Protein AF-A0A1M7KDZ8-F1 (afdb_monomer)

pLDDT: mean 78.69, std 21.16, range [29.12, 97.12]

Organism: NCBI:txid1190415

Mean predicted aligned error: 10.82 Å

Solvent-accessible surface area (backbone atoms only — not comparable to full-atom values): 11099 Å² total; per-residue (Å²): 119,71,50,59,30,36,35,34,37,84,44,76,96,80,81,93,81,91,88,77,80,92,71,87,75,79,80,79,77,73,76,90,63,81,74,76,61,44,82,41,80,53,74,86,41,28,40,30,40,39,53,52,96,65,90,47,71,67,43,22,51,50,20,44,52,51,26,49,52,50,46,54,36,36,77,71,59,71,37,72,39,59,74,49,59,45,31,49,40,28,22,24,42,39,29,36,43,42,71,56,33,29,70,78,37,74,94,45,56,40,68,63,50,48,55,50,47,53,54,51,52,56,60,70,53,69,80,65,79,82,81,61,67,41,77,46,74,46,78,40,65,72,48,62,94,75,31,73,59,48,63,57,50,15,61,75,68,76,47,50,55,68,55,50,54,47,61,67,36,69,49,76,43,75,68,55,41,75,52,100,86,59,72,67,83,131

Secondary structure (DSSP, 8-state):
-EEEEEEEEE--S------------------SS----EEEE-TTSEEEEE--SS--HHHHHHHHHHHHHHHHHHHTTSSTTEEEEEEETTEEEEEE-HHHHHHH-TTS-HHHHHHHHHHHHHHHGGGSPPPPEEEEEEEEE--TTT-TTHHHHHHHHTS-HHHHHHHHHSSEEE--B--TTS----

Foldseek 3Di:
DWAWAKAWEQDDPPDDDDDDDDDDDPDDDPPLDLQDWDWDDDPQFKIKTARDPDFDPSLLLSQNVLLVLVVVCVVVVLQPQFDHWWFAGNMIMTTGDQVRQCVVPVPDGSRVSNVVSSVVSVVVPSPDDDTDIDMDIDTDDPDCVVPVCLCVVCVVVVHDSVVVSCVRRVDYHYQRTDDVPDRDGD

Sequence (186 aa):
MLTPCRMRIETTMSDHSADSPPIQSVAYHPDETLAPFQFEPCGDRCVILVFGSVFSLDLNRQAASVGSRLRDLAAQGLLPGVTDVVSAMVTVGVHYAPEQVATLHPDVSPYASMCTLISQGLKASQHTAGQNGSFIEIPVCYAPEYAPDLEDIARACLITVDEVIAAHSAQWLDVLMVGSRRAILI

Radius of gyration: 20.21 Å; Cα contacts (8 Å, |Δi|>4): 257; chains: 1; bounding box: 44×39×56 Å

Nearest PDB structures (foldseek):
  5dud-assembly1_B  TM=7.774E-01  e=4.680E-05  Escherichia coli K-12
  2phc-assembly1_B  TM=5.170E-01  e=3.662E-03  Pyrococcus horikoshii OT3
  3va7-assembly1_A  TM=6.431E-01  e=5.596E-03  Kluyveromyces lactis NRRL Y-1140
  5axm-assembly1_A-2  TM=3.030E-01  e=4.116E+00  Methanosarcina acetivorans
  5iv4-assembly1_A  TM=3.721E-01  e=7.542E+00  Homo sapiens

InterPro domains:
  IPR003833 Carboxyltransferase domain, subdomain C and D [PF02682] (38-180)
  IPR003833 Carboxyltransferase domain, subdomain C and D [SM00796] (37-185)
  IPR010016 5-oxoprolinase subunit B [PTHR34698] (36-180)
  IPR029000 Cyclophilin-like domain superfamily [G3DSA:2.40.100.10] (135-184)
  IPR029000 Cyclophilin-like domain superfamily [SSF50891] (136-180)

Structure (mmCIF, N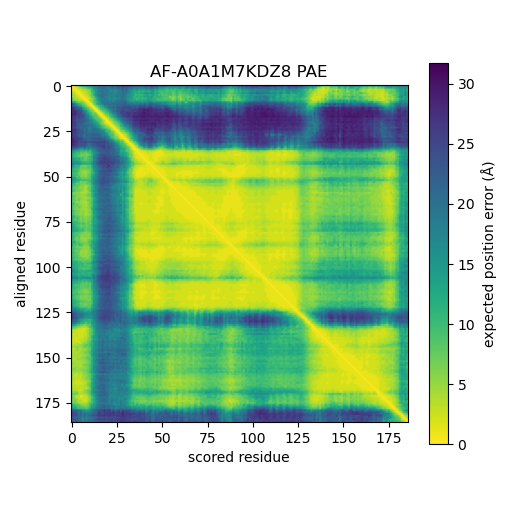/CA/C/O backbone):
data_AF-A0A1M7KDZ8-F1
#
_entry.id   AF-A0A1M7KDZ8-F1
#
loop_
_atom_site.group_PDB
_atom_site.id
_atom_site.type_symbol
_atom_site.label_atom_id
_atom_site.label_alt_id
_atom_site.label_comp_id
_atom_site.label_asym_id
_atom_site.label_entity_id
_atom_site.label_seq_id
_atom_site.pdbx_PDB_ins_code
_atom_site.Cartn_x
_atom_site.Cartn_y
_atom_site.Cartn_z
_atom_site.occupancy
_atom_site.B_iso_or_equiv
_atom_site.auth_seq_id
_atom_site.auth_comp_id
_atom_site.auth_asym_id
_atom_site.auth_atom_id
_atom_site.pdbx_PDB_model_num
ATOM 1 N N . MET A 1 1 ? 10.050 -12.162 -29.011 1.00 63.22 1 MET A N 1
ATOM 2 C CA . MET A 1 1 ? 11.000 -12.678 -27.999 1.00 63.22 1 MET A CA 1
ATOM 3 C C . MET A 1 1 ? 10.565 -12.097 -26.660 1.00 63.22 1 MET A C 1
ATOM 5 O O . MET A 1 1 ? 10.212 -10.925 -26.648 1.00 63.22 1 MET A O 1
ATOM 9 N N . LEU A 1 2 ? 10.459 -12.906 -25.601 1.00 78.56 2 LEU A N 1
ATOM 10 C CA . LEU A 1 2 ? 10.058 -12.431 -24.268 1.00 78.56 2 LEU A CA 1
ATOM 11 C C . LEU A 1 2 ? 11.318 -12.135 -23.450 1.00 78.56 2 LEU A C 1
ATOM 13 O O . LEU A 1 2 ? 12.208 -12.984 -23.403 1.00 78.56 2 LEU A O 1
ATOM 17 N N . THR A 1 3 ? 11.382 -10.968 -22.815 1.00 80.50 3 THR A N 1
ATOM 18 C CA . THR A 1 3 ? 12.485 -10.577 -21.924 1.00 80.50 3 THR A CA 1
ATOM 19 C C . THR A 1 3 ? 11.972 -10.587 -20.481 1.00 80.50 3 THR A C 1
ATOM 21 O O . THR A 1 3 ? 10.902 -10.030 -20.229 1.00 80.50 3 THR A O 1
ATOM 24 N N . PRO A 1 4 ? 12.667 -11.233 -19.527 1.00 78.44 4 PRO A N 1
ATOM 25 C CA . PRO A 1 4 ? 12.220 -11.277 -18.140 1.00 78.44 4 PRO A CA 1
ATOM 26 C C . PRO A 1 4 ? 12.433 -9.922 -17.457 1.00 78.44 4 PRO A C 1
ATOM 28 O O . PRO A 1 4 ? 13.544 -9.394 -17.433 1.00 78.44 4 PRO A O 1
ATOM 31 N N . CYS A 1 5 ? 11.376 -9.379 -16.861 1.00 78.88 5 CYS A N 1
ATOM 32 C CA . CYS A 1 5 ? 11.450 -8.251 -15.942 1.00 78.88 5 CYS A CA 1
ATOM 33 C C . CYS A 1 5 ? 11.419 -8.751 -14.504 1.00 78.88 5 CYS A C 1
ATOM 35 O O . CYS A 1 5 ? 10.585 -9.572 -14.127 1.00 78.88 5 CYS A O 1
ATOM 37 N N . ARG A 1 6 ? 12.348 -8.245 -13.703 1.00 81.88 6 ARG A N 1
ATOM 38 C CA . ARG A 1 6 ? 12.640 -8.730 -12.360 1.00 81.88 6 ARG A CA 1
ATOM 39 C C . ARG A 1 6 ? 11.955 -7.851 -11.325 1.00 81.88 6 ARG A C 1
ATOM 41 O O . ARG A 1 6 ? 12.274 -6.672 -11.208 1.00 81.88 6 ARG A O 1
ATOM 48 N N . MET A 1 7 ? 11.022 -8.415 -10.567 1.00 75.50 7 MET A N 1
ATOM 49 C CA . MET A 1 7 ? 10.287 -7.690 -9.530 1.00 75.50 7 MET A CA 1
ATOM 50 C C . MET A 1 7 ? 10.459 -8.347 -8.168 1.00 75.50 7 MET A C 1
ATOM 52 O O . MET A 1 7 ? 10.426 -9.568 -8.035 1.00 75.50 7 MET A O 1
ATOM 56 N N . ARG A 1 8 ? 10.621 -7.525 -7.138 1.00 73.69 8 ARG A N 1
ATOM 57 C CA . ARG A 1 8 ? 10.557 -7.941 -5.745 1.00 73.69 8 ARG A CA 1
ATOM 58 C C . ARG A 1 8 ? 9.191 -7.556 -5.189 1.00 73.69 8 ARG A C 1
ATOM 60 O O . ARG A 1 8 ? 8.809 -6.388 -5.207 1.00 73.69 8 ARG A O 1
ATOM 67 N N . ILE A 1 9 ? 8.468 -8.549 -4.688 1.00 70.94 9 ILE A N 1
ATOM 68 C CA . ILE A 1 9 ? 7.178 -8.387 -4.022 1.00 70.94 9 ILE A CA 1
ATOM 69 C C . ILE A 1 9 ? 7.351 -8.782 -2.564 1.00 70.94 9 ILE A C 1
ATOM 71 O O . ILE A 1 9 ? 7.902 -9.837 -2.263 1.00 70.94 9 ILE A O 1
ATOM 75 N N . GLU A 1 10 ? 6.839 -7.980 -1.641 1.00 62.66 10 GLU A N 1
ATOM 76 C CA . GLU A 1 10 ? 6.676 -8.447 -0.268 1.00 62.66 10 GLU A CA 1
ATOM 77 C C . GLU A 1 10 ? 5.492 -9.414 -0.192 1.00 62.66 10 GLU A C 1
ATOM 79 O O . GLU A 1 10 ? 4.340 -9.031 -0.391 1.00 62.66 10 GLU A O 1
ATOM 84 N N . THR A 1 11 ? 5.780 -10.689 0.059 1.00 51.50 11 THR A N 1
ATOM 85 C CA . THR A 1 11 ? 4.765 -11.730 0.246 1.00 51.50 11 THR A CA 1
ATOM 86 C C . THR A 1 11 ? 4.774 -12.207 1.683 1.00 51.50 11 THR A C 1
ATOM 88 O O . THR A 1 11 ? 5.840 -12.487 2.229 1.00 51.50 11 THR A O 1
ATOM 91 N N . THR A 1 12 ? 3.588 -12.407 2.251 1.00 40.78 12 THR A N 1
ATOM 92 C CA . THR A 1 12 ? 3.422 -13.247 3.434 1.00 40.78 12 THR A CA 1
ATOM 93 C C . THR A 1 12 ? 3.662 -14.700 3.064 1.00 40.78 12 THR A C 1
ATOM 95 O O . THR A 1 12 ? 3.199 -15.175 2.027 1.00 40.78 12 THR A O 1
ATOM 98 N N . MET A 1 13 ? 4.400 -15.425 3.906 1.00 31.95 13 MET A N 1
ATOM 99 C CA . MET A 1 13 ? 4.531 -16.875 3.779 1.00 31.95 13 MET A CA 1
ATOM 100 C C . MET A 1 13 ? 3.170 -17.546 3.994 1.00 31.95 13 MET A C 1
ATOM 102 O O . MET A 1 13 ? 2.803 -17.913 5.106 1.00 31.95 13 MET A O 1
ATOM 106 N N . SER A 1 14 ? 2.451 -17.752 2.902 1.00 32.88 14 SER A N 1
ATOM 107 C CA . SER A 1 14 ? 1.418 -18.769 2.779 1.00 32.88 14 SER A CA 1
ATOM 108 C C . SER A 1 14 ? 1.384 -19.236 1.328 1.00 32.88 14 SER A C 1
ATOM 110 O O . SER A 1 14 ? 0.527 -18.802 0.572 1.00 32.88 14 SER A O 1
ATOM 112 N N . ASP A 1 15 ? 2.368 -20.051 0.930 1.00 32.00 15 ASP A N 1
ATOM 113 C CA . ASP A 1 15 ? 2.114 -21.219 0.079 1.00 32.00 15 ASP A CA 1
ATOM 114 C C . ASP A 1 15 ? 3.319 -22.174 0.002 1.00 32.00 15 ASP A C 1
ATOM 116 O O . ASP A 1 15 ? 4.481 -21.780 -0.098 1.00 32.00 15 ASP A O 1
ATOM 120 N N . HIS A 1 16 ? 3.005 -23.465 0.110 1.00 40.00 16 HIS A N 1
ATOM 121 C CA . HIS A 1 16 ? 3.909 -24.610 0.050 1.00 40.00 16 HIS A CA 1
ATOM 122 C C . HIS A 1 16 ? 3.940 -25.156 -1.385 1.00 40.00 16 HIS A C 1
ATOM 124 O O . HIS A 1 16 ? 2.978 -25.789 -1.806 1.00 40.00 16 HIS A O 1
ATOM 130 N N . SER A 1 17 ? 5.059 -24.999 -2.097 1.00 30.14 17 SER A N 1
ATOM 131 C CA . SER A 1 17 ? 5.526 -25.966 -3.108 1.00 30.14 17 SER A CA 1
ATOM 132 C C . SER A 1 17 ? 6.907 -25.562 -3.625 1.00 30.14 17 SER A C 1
ATOM 134 O O . SER A 1 17 ? 7.072 -24.517 -4.247 1.00 30.14 17 SER A O 1
ATOM 136 N N . ALA A 1 18 ? 7.896 -26.397 -3.314 1.00 42.03 18 ALA A N 1
ATOM 137 C CA . ALA A 1 18 ? 9.297 -26.246 -3.674 1.00 42.03 18 AL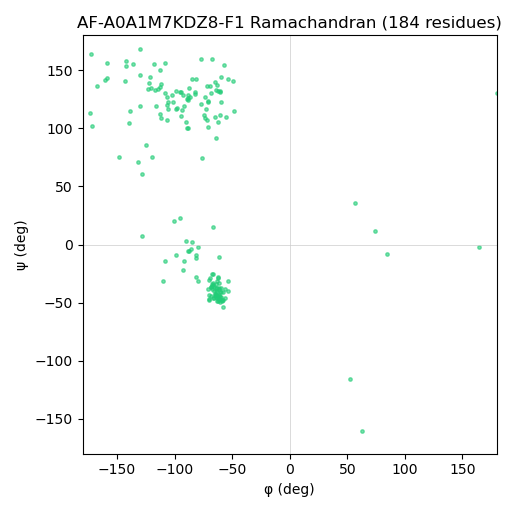A A CA 1
ATOM 138 C C . ALA A 1 18 ? 9.565 -26.739 -5.103 1.00 42.03 18 ALA A C 1
ATOM 140 O O . ALA A 1 18 ? 9.171 -27.858 -5.414 1.00 42.03 18 ALA A O 1
ATOM 141 N N . ASP A 1 19 ? 10.265 -25.938 -5.914 1.00 34.41 19 ASP A N 1
ATOM 142 C CA . ASP A 1 19 ? 11.492 -26.348 -6.622 1.00 34.41 19 ASP A CA 1
ATOM 143 C C . ASP A 1 19 ? 12.136 -25.115 -7.296 1.00 34.41 19 ASP A C 1
ATOM 145 O O . ASP A 1 19 ? 11.650 -24.613 -8.309 1.00 34.41 19 ASP A O 1
ATOM 149 N N . SER A 1 20 ? 13.195 -24.552 -6.710 1.00 34.78 20 SER A N 1
ATOM 150 C CA . SER A 1 20 ? 14.048 -23.537 -7.353 1.00 34.78 20 SER A CA 1
ATOM 151 C C . SER A 1 20 ? 15.423 -23.497 -6.672 1.00 34.78 20 SER A C 1
ATOM 153 O O . SER A 1 20 ? 15.505 -23.706 -5.459 1.00 34.78 20 SER A O 1
ATOM 155 N N . PRO A 1 21 ? 16.515 -23.274 -7.432 1.00 29.58 21 PRO A N 1
ATOM 156 C CA . PRO A 1 21 ? 17.883 -23.408 -6.933 1.00 29.58 21 PRO A CA 1
ATOM 157 C C . PRO A 1 21 ? 18.219 -22.325 -5.893 1.00 29.58 21 PRO A C 1
ATOM 159 O O . PRO A 1 21 ? 17.568 -21.278 -5.855 1.00 29.58 21 PRO A O 1
ATOM 162 N N . PRO A 1 22 ? 19.241 -22.541 -5.042 1.00 30.89 22 PRO A N 1
ATOM 163 C CA . PRO A 1 22 ? 19.530 -21.644 -3.935 1.00 30.89 22 PRO A CA 1
ATOM 164 C C . PRO A 1 22 ? 20.112 -20.329 -4.465 1.00 30.89 22 PRO A C 1
ATOM 166 O O . PRO A 1 22 ? 21.258 -20.272 -4.907 1.00 30.89 22 PRO A O 1
ATOM 169 N N . ILE A 1 23 ? 19.320 -19.259 -4.413 1.00 37.91 23 ILE A N 1
ATOM 170 C CA . ILE A 1 23 ? 19.787 -17.894 -4.661 1.00 37.91 23 ILE A CA 1
ATOM 171 C C . ILE A 1 23 ? 20.263 -17.331 -3.321 1.00 37.91 23 ILE A C 1
ATOM 173 O O . ILE A 1 23 ? 19.526 -17.351 -2.336 1.00 37.91 23 ILE A O 1
ATOM 177 N N . GLN A 1 24 ? 21.514 -16.864 -3.277 1.00 30.31 24 GLN A N 1
ATOM 178 C CA . GLN A 1 24 ? 22.136 -16.295 -2.082 1.00 30.31 24 GLN A CA 1
ATOM 179 C C . GLN A 1 24 ? 21.290 -15.144 -1.525 1.00 30.31 24 GLN A C 1
ATOM 181 O O . GLN A 1 24 ? 21.212 -14.060 -2.100 1.00 30.31 24 GLN A O 1
ATOM 186 N N . SER A 1 25 ? 20.669 -15.403 -0.378 1.00 37.31 25 SER A N 1
ATOM 187 C CA . SER A 1 25 ? 19.957 -14.427 0.429 1.00 37.31 25 SER A CA 1
ATOM 188 C C . SER A 1 25 ? 20.947 -13.395 0.964 1.00 37.31 25 SER A C 1
ATOM 190 O O . SER A 1 25 ? 21.742 -13.696 1.857 1.00 37.31 25 SER A O 1
ATOM 192 N N . VAL A 1 26 ? 20.892 -12.165 0.460 1.00 31.05 26 VAL A N 1
ATOM 193 C CA . VAL A 1 26 ? 21.390 -11.030 1.239 1.00 31.05 26 VAL A CA 1
ATOM 194 C C . VAL A 1 26 ? 20.386 -10.844 2.370 1.00 31.05 26 VAL A C 1
ATOM 196 O O . VAL A 1 26 ? 19.283 -10.348 2.148 1.00 31.05 26 VAL A O 1
ATOM 199 N N . ALA A 1 27 ? 20.733 -11.333 3.560 1.00 29.12 27 ALA A N 1
ATOM 200 C CA . ALA A 1 27 ? 19.946 -11.116 4.762 1.00 29.12 27 ALA A CA 1
ATOM 201 C C . ALA A 1 27 ? 19.907 -9.607 5.039 1.00 29.12 27 ALA A C 1
ATOM 203 O O . ALA A 1 27 ? 20.901 -9.007 5.446 1.00 29.12 27 ALA A O 1
ATOM 204 N N . TYR A 1 28 ? 18.766 -8.982 4.757 1.00 35.31 28 TYR A N 1
ATOM 205 C CA . TYR A 1 28 ? 18.467 -7.656 5.273 1.00 35.31 28 TYR A CA 1
ATOM 206 C C . TYR A 1 28 ? 18.168 -7.820 6.761 1.00 35.31 28 TYR A C 1
ATOM 208 O O . TYR A 1 28 ? 17.235 -8.528 7.134 1.00 35.31 28 TYR A O 1
ATOM 216 N N . HIS A 1 29 ? 18.995 -7.210 7.602 1.00 30.91 29 HIS A N 1
ATOM 217 C CA . HIS A 1 29 ? 18.740 -7.084 9.028 1.00 30.91 29 HIS A CA 1
ATOM 218 C C . HIS A 1 29 ? 17.951 -5.783 9.231 1.00 30.91 29 HIS A C 1
ATOM 220 O O . HIS A 1 29 ? 18.570 -4.719 9.173 1.00 30.91 29 HIS A O 1
ATOM 226 N N . PRO A 1 30 ? 16.612 -5.813 9.397 1.00 39.78 30 PRO A N 1
ATOM 227 C CA . PRO A 1 30 ? 15.894 -4.614 9.797 1.00 39.78 30 PRO A CA 1
ATOM 228 C C . PRO A 1 30 ? 16.393 -4.201 11.182 1.00 39.78 30 PRO A C 1
ATOM 230 O O . PRO A 1 30 ? 16.487 -5.032 12.085 1.00 39.78 30 PRO A O 1
ATOM 233 N N . ASP A 1 31 ? 16.710 -2.921 11.344 1.00 34.81 31 ASP A N 1
ATOM 234 C CA . ASP A 1 31 ? 16.811 -2.313 12.665 1.00 34.81 31 ASP A CA 1
ATOM 235 C C . ASP A 1 31 ? 15.419 -2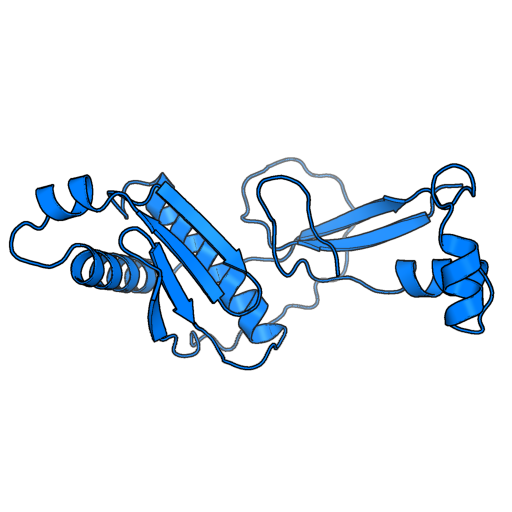.460 13.312 1.00 34.81 31 ASP A C 1
ATOM 237 O O . ASP A 1 31 ? 14.431 -1.931 12.800 1.00 34.81 31 ASP A O 1
ATOM 241 N N . GLU A 1 32 ? 15.304 -3.290 14.353 1.00 41.75 32 GLU A N 1
ATOM 242 C CA . GLU A 1 32 ? 14.055 -3.874 14.889 1.00 41.75 32 GLU A CA 1
ATOM 243 C C . GLU A 1 32 ? 13.078 -2.864 15.530 1.00 41.75 32 GLU A C 1
ATOM 245 O O . GLU A 1 32 ? 12.117 -3.237 16.206 1.00 41.75 32 GLU A O 1
ATOM 250 N N . THR A 1 33 ? 13.260 -1.566 15.296 1.00 46.97 33 THR A N 1
ATOM 251 C CA . THR A 1 33 ? 12.382 -0.523 15.821 1.00 46.97 33 THR A CA 1
ATOM 252 C C . THR A 1 33 ? 11.529 0.038 14.690 1.00 46.97 33 THR A C 1
ATOM 254 O O . THR A 1 33 ? 12.021 0.782 13.846 1.00 46.97 33 THR A O 1
ATOM 257 N N . LEU A 1 34 ? 10.229 -0.292 14.671 1.00 56.00 34 LEU A N 1
ATOM 258 C CA . LEU A 1 34 ? 9.253 0.389 13.808 1.00 56.00 34 LEU A CA 1
ATOM 259 C C . LEU A 1 34 ? 9.439 1.906 13.961 1.00 56.00 34 LEU A C 1
ATOM 261 O O . LEU A 1 34 ? 9.194 2.442 15.045 1.00 56.00 34 LEU A O 1
ATOM 265 N N . ALA A 1 35 ? 9.846 2.592 12.888 1.00 61.47 35 ALA A N 1
ATOM 266 C CA . ALA A 1 35 ? 9.859 4.047 12.869 1.00 61.47 35 ALA A CA 1
ATOM 267 C C . ALA A 1 35 ? 8.464 4.571 13.262 1.00 61.47 35 ALA A C 1
ATOM 269 O O . ALA A 1 35 ? 7.452 3.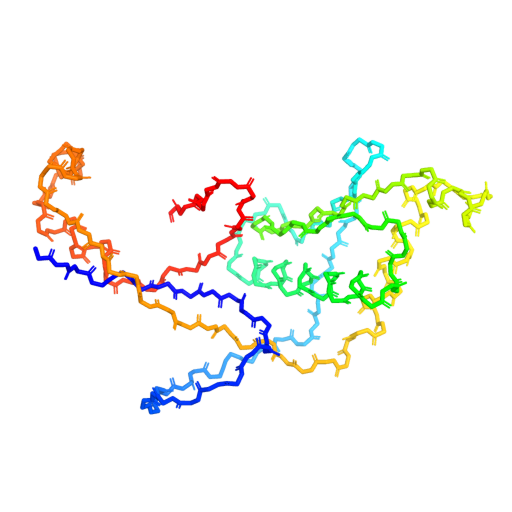948 12.902 1.00 61.47 35 ALA A O 1
ATOM 270 N N . PRO A 1 36 ? 8.385 5.674 14.022 1.00 81.88 36 PRO A N 1
ATOM 271 C CA . PRO A 1 36 ? 7.113 6.199 14.491 1.00 81.88 36 PRO A CA 1
ATOM 272 C C . PRO A 1 36 ? 6.228 6.576 13.299 1.00 81.88 36 PRO A C 1
ATOM 274 O O . PRO A 1 36 ? 6.666 7.282 12.396 1.00 81.88 36 PRO A O 1
ATOM 277 N N . PHE A 1 37 ? 4.975 6.124 13.315 1.00 90.12 37 PHE A N 1
ATOM 278 C CA . PHE A 1 37 ? 3.953 6.531 12.353 1.00 90.12 37 PHE A CA 1
ATOM 279 C C . PHE A 1 37 ? 2.917 7.432 13.025 1.00 90.12 37 PHE A C 1
ATOM 281 O O . PHE A 1 37 ? 2.723 7.385 14.243 1.00 90.12 37 PHE A O 1
ATOM 288 N N . GLN A 1 38 ? 2.240 8.249 12.224 1.00 93.62 38 GLN A N 1
ATOM 289 C CA . GLN A 1 38 ? 1.149 9.117 12.668 1.00 93.62 38 GLN A CA 1
ATOM 290 C C . GLN A 1 38 ? -0.175 8.656 12.064 1.00 93.62 38 GLN A C 1
ATOM 292 O O . GLN A 1 38 ? -0.192 8.092 10.972 1.00 93.62 38 GLN A O 1
ATOM 297 N N . PHE A 1 39 ? -1.275 8.887 12.780 1.00 95.88 39 PHE A N 1
ATOM 298 C CA . PHE A 1 39 ? -2.616 8.640 12.259 1.00 95.88 39 PHE A CA 1
ATOM 299 C C . PHE A 1 39 ? -3.204 9.919 11.680 1.00 95.88 39 PHE A C 1
ATOM 301 O O . PHE A 1 39 ? -3.243 10.945 12.360 1.00 95.88 39 PHE A O 1
ATOM 308 N N . GLU A 1 40 ? -3.734 9.817 10.469 1.00 94.44 40 GLU A N 1
ATOM 309 C CA . GLU A 1 40 ? -4.495 10.875 9.821 1.00 94.44 40 GLU A CA 1
ATOM 310 C C . GLU A 1 40 ? -5.890 10.362 9.434 1.00 94.44 40 GLU A C 1
ATOM 312 O O . GLU A 1 40 ? -6.019 9.266 8.876 1.00 94.44 40 GLU A O 1
ATOM 317 N N . PRO A 1 41 ? -6.965 11.116 9.718 1.00 93.31 41 PRO A N 1
ATOM 318 C CA . PRO A 1 41 ? -8.293 10.765 9.240 1.00 93.31 41 PRO A CA 1
ATOM 319 C C . PRO A 1 41 ? -8.396 10.997 7.728 1.00 93.31 41 PRO A C 1
ATOM 321 O O . PRO A 1 41 ? -7.998 12.044 7.220 1.00 93.31 41 PRO A O 1
ATOM 324 N N . CYS A 1 42 ? -8.999 10.050 7.010 1.00 91.88 42 CYS A N 1
ATOM 325 C CA . CYS A 1 42 ? -9.320 10.189 5.592 1.00 91.88 42 CYS A CA 1
ATOM 326 C C . CYS A 1 42 ? -10.819 9.945 5.384 1.00 91.88 42 CYS A C 1
ATOM 328 O O . CYS A 1 42 ? -11.277 8.830 5.122 1.00 91.88 42 CYS A O 1
ATOM 330 N N . GLY A 1 43 ? -11.602 11.011 5.566 1.00 89.75 43 GLY A N 1
ATOM 331 C CA . GLY A 1 43 ? -13.060 10.917 5.651 1.00 89.75 43 GLY A CA 1
ATOM 332 C C . GLY A 1 43 ? -13.524 10.086 6.853 1.00 89.75 43 GLY A C 1
ATOM 333 O O . GLY A 1 43 ? -12.772 9.851 7.798 1.00 89.75 43 GLY A O 1
ATOM 334 N N . ASP A 1 44 ? -14.767 9.610 6.804 1.00 88.25 44 ASP A N 1
ATOM 335 C CA . ASP A 1 44 ? -15.414 8.960 7.959 1.00 88.25 44 ASP A CA 1
ATOM 336 C C . ASP A 1 44 ? -15.167 7.445 8.036 1.00 88.25 44 ASP A C 1
ATOM 338 O O . ASP A 1 44 ? -15.599 6.779 8.976 1.00 88.25 44 ASP A O 1
ATOM 342 N N . ARG A 1 45 ? -14.512 6.879 7.015 1.00 94.25 45 ARG A N 1
ATOM 343 C CA . ARG A 1 45 ? -14.386 5.426 6.809 1.00 94.25 45 ARG A CA 1
ATOM 344 C C . ARG A 1 45 ? -12.955 4.952 6.588 1.00 94.25 45 ARG A C 1
ATOM 346 O O . ARG A 1 45 ? -12.757 3.795 6.230 1.00 94.25 45 ARG A O 1
ATOM 353 N N . CYS A 1 46 ? -11.961 5.822 6.741 1.00 95.06 46 CYS A N 1
ATOM 354 C CA . CYS A 1 46 ? -10.565 5.447 6.565 1.00 95.06 46 CYS A CA 1
ATOM 355 C C . CYS A 1 46 ? -9.665 6.175 7.563 1.00 95.06 46 CYS A C 1
ATOM 357 O O . CYS A 1 46 ? -9.857 7.355 7.865 1.00 95.06 46 CYS A O 1
ATOM 359 N N . VAL A 1 47 ? -8.681 5.446 8.080 1.00 95.94 47 VAL A N 1
ATOM 360 C CA . VAL A 1 47 ? -7.544 6.002 8.810 1.00 95.94 47 VAL A CA 1
ATOM 361 C C . VAL A 1 47 ? -6.270 5.694 8.036 1.00 95.94 47 VAL A C 1
ATOM 363 O O . VAL A 1 47 ? -6.059 4.564 7.601 1.00 95.94 47 VAL A O 1
ATOM 366 N N . ILE A 1 48 ? -5.424 6.702 7.863 1.00 96.25 48 ILE A N 1
ATOM 367 C CA . ILE A 1 48 ? -4.128 6.574 7.206 1.00 96.25 48 ILE A CA 1
ATOM 368 C C . ILE A 1 48 ? -3.047 6.533 8.279 1.00 96.25 48 ILE A C 1
ATOM 370 O O . ILE A 1 48 ? -2.990 7.394 9.152 1.00 96.25 48 ILE A O 1
ATOM 374 N N . LEU A 1 49 ? -2.178 5.530 8.205 1.00 96.31 49 LEU A N 1
ATOM 375 C CA . LEU A 1 49 ? -0.913 5.488 8.923 1.00 96.31 49 LEU A CA 1
ATOM 376 C C . LEU A 1 49 ? 0.154 6.095 8.013 1.00 96.31 49 LEU A C 1
ATOM 378 O O . LEU A 1 49 ? 0.401 5.567 6.928 1.00 96.31 49 LEU A O 1
ATOM 382 N N . VAL A 1 50 ? 0.787 7.179 8.450 1.00 95.00 50 VAL A N 1
ATOM 383 C CA . VAL A 1 50 ? 1.840 7.885 7.708 1.00 95.00 50 VAL A CA 1
ATOM 384 C C . VAL A 1 50 ? 3.192 7.593 8.348 1.00 95.00 50 VAL A C 1
ATOM 386 O O . VAL A 1 50 ? 3.418 7.952 9.503 1.00 95.00 50 VAL A O 1
ATOM 389 N N . PHE A 1 51 ? 4.090 6.947 7.600 1.00 92.19 51 PHE A N 1
ATOM 390 C CA . PHE A 1 51 ? 5.440 6.586 8.057 1.00 92.19 51 PHE A CA 1
ATOM 391 C C . PHE A 1 51 ? 6.483 7.653 7.707 1.00 92.19 51 PHE A C 1
ATOM 393 O O . PHE A 1 51 ? 7.521 7.750 8.355 1.00 92.19 51 PHE A O 1
ATOM 400 N N . GLY A 1 52 ? 6.203 8.490 6.709 1.00 89.00 52 GLY A N 1
ATOM 401 C CA . GLY A 1 52 ? 7.031 9.639 6.368 1.00 89.00 52 GLY A CA 1
ATOM 402 C C . GLY A 1 52 ? 6.384 10.522 5.309 1.00 89.00 52 GLY A C 1
ATOM 403 O O . GLY A 1 52 ? 5.447 10.116 4.629 1.00 89.00 52 GLY A O 1
ATOM 404 N N . SER A 1 53 ? 6.896 11.744 5.172 1.00 84.19 53 SER A N 1
ATOM 405 C CA . SER A 1 53 ? 6.485 12.697 4.131 1.00 84.19 53 SER A CA 1
ATOM 406 C C . SER A 1 53 ? 7.332 12.600 2.859 1.00 84.19 53 SER A C 1
ATOM 408 O O . SER A 1 53 ? 6.954 13.138 1.821 1.00 84.19 53 SER A O 1
ATOM 410 N N . VAL A 1 54 ? 8.477 11.916 2.934 1.00 87.25 54 VAL A N 1
ATOM 411 C CA . VAL A 1 54 ? 9.404 11.698 1.821 1.00 87.25 54 VAL A CA 1
ATOM 412 C C . VAL A 1 54 ? 9.544 10.201 1.595 1.00 87.25 54 VAL A C 1
ATOM 414 O O . VAL A 1 54 ? 9.708 9.436 2.545 1.00 87.25 54 VAL A O 1
ATOM 417 N N . PHE A 1 55 ? 9.477 9.789 0.332 1.00 86.56 55 PHE A N 1
ATOM 418 C CA . PHE A 1 55 ? 9.651 8.396 -0.046 1.00 86.56 55 PHE A CA 1
ATOM 419 C C . PHE A 1 55 ? 11.063 7.896 0.287 1.00 86.56 55 PHE A C 1
ATOM 421 O O . PHE A 1 55 ? 12.061 8.520 -0.072 1.00 86.56 55 PHE A O 1
ATOM 428 N N . SER A 1 56 ? 11.132 6.724 0.911 1.00 87.12 56 SER A N 1
ATOM 429 C CA . SER A 1 56 ? 12.328 5.890 0.954 1.00 87.12 56 SER A CA 1
ATOM 430 C C . SER A 1 56 ? 11.917 4.423 0.847 1.00 87.12 56 SER A C 1
ATOM 432 O O . SER A 1 56 ? 10.800 4.054 1.224 1.00 87.12 56 SER A O 1
ATOM 434 N N . LEU A 1 57 ? 12.820 3.580 0.342 1.00 83.75 57 LEU A N 1
ATOM 435 C CA . LEU A 1 57 ? 12.567 2.142 0.240 1.00 83.75 57 LEU A CA 1
ATOM 436 C C . LEU A 1 57 ? 12.330 1.512 1.617 1.00 83.75 57 LEU A C 1
ATOM 438 O O . LEU A 1 57 ? 11.438 0.684 1.751 1.00 83.75 57 LEU A O 1
ATOM 442 N N . ASP A 1 58 ? 13.058 1.937 2.651 1.00 86.12 58 ASP A N 1
ATOM 443 C CA . ASP A 1 58 ? 12.876 1.405 4.007 1.00 86.12 58 ASP A CA 1
ATOM 444 C C . ASP A 1 58 ? 11.496 1.753 4.583 1.00 86.12 58 ASP A C 1
ATOM 446 O O . ASP A 1 58 ? 10.821 0.883 5.131 1.00 86.12 58 ASP A O 1
ATOM 450 N N . LEU A 1 59 ? 11.022 2.991 4.394 1.00 89.38 59 LEU A N 1
ATOM 451 C CA . LEU A 1 59 ? 9.679 3.388 4.829 1.00 89.38 59 LEU A CA 1
ATOM 452 C C . LEU A 1 59 ? 8.587 2.673 4.028 1.00 89.38 59 LEU A C 1
ATOM 454 O O . LEU A 1 59 ? 7.537 2.348 4.579 1.00 89.38 59 LEU A O 1
ATOM 458 N N . ASN A 1 60 ? 8.825 2.403 2.741 1.00 87.44 60 ASN A N 1
ATOM 459 C CA . ASN A 1 60 ? 7.893 1.627 1.933 1.00 87.44 60 ASN A CA 1
ATOM 460 C C . ASN A 1 60 ? 7.792 0.174 2.403 1.00 87.44 60 ASN A C 1
ATOM 462 O O . ASN A 1 60 ? 6.682 -0.311 2.606 1.00 87.44 60 ASN A O 1
ATOM 466 N N . ARG A 1 61 ? 8.928 -0.481 2.658 1.00 84.62 61 ARG A N 1
ATOM 467 C CA . ARG A 1 61 ? 8.976 -1.837 3.228 1.00 84.62 61 ARG A CA 1
ATOM 468 C C . ARG A 1 61 ? 8.310 -1.893 4.597 1.00 84.62 61 ARG A C 1
ATOM 470 O O . ARG A 1 61 ? 7.534 -2.795 4.898 1.00 84.62 61 ARG A O 1
ATOM 477 N N . GLN A 1 62 ? 8.536 -0.877 5.427 1.00 86.75 62 GLN A N 1
ATOM 478 C CA . GLN A 1 62 ? 7.857 -0.766 6.712 1.00 86.75 62 GLN A CA 1
ATOM 479 C C . GLN A 1 62 ? 6.334 -0.645 6.547 1.00 86.75 62 GLN A C 1
ATOM 481 O O . GLN A 1 62 ? 5.589 -1.354 7.226 1.00 86.75 62 GLN A O 1
ATOM 486 N N . ALA A 1 63 ? 5.859 0.224 5.653 1.00 90.00 63 ALA A N 1
ATOM 487 C CA . ALA A 1 63 ? 4.434 0.396 5.383 1.00 90.00 63 ALA A CA 1
ATOM 488 C C . ALA A 1 63 ? 3.801 -0.878 4.793 1.00 90.00 63 ALA A C 1
ATOM 490 O O . ALA A 1 63 ? 2.696 -1.266 5.178 1.00 90.00 63 ALA A O 1
ATOM 491 N N . ALA A 1 64 ? 4.492 -1.572 3.893 1.00 86.94 64 ALA A N 1
ATOM 492 C CA . ALA A 1 64 ? 4.034 -2.831 3.321 1.00 86.94 64 ALA A CA 1
ATOM 493 C C . ALA A 1 64 ? 3.961 -3.947 4.384 1.00 86.94 64 ALA A C 1
ATOM 495 O O . ALA A 1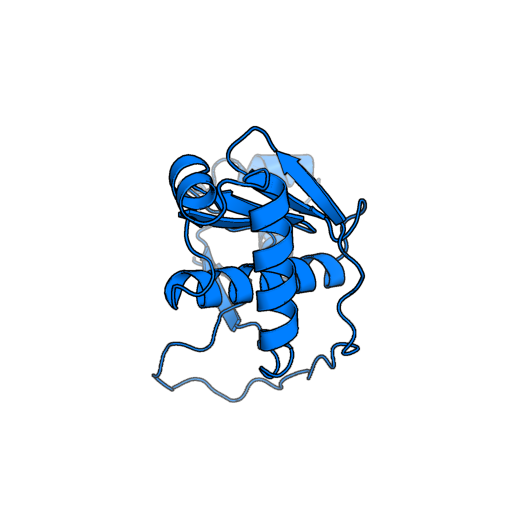 64 ? 2.904 -4.568 4.537 1.00 86.94 64 ALA A O 1
ATOM 496 N N . SER A 1 65 ? 4.993 -4.093 5.220 1.00 86.94 65 SER A N 1
ATOM 497 C CA . SER A 1 65 ? 5.009 -4.999 6.377 1.00 86.94 65 SER A CA 1
ATOM 498 C C . SER A 1 65 ? 3.879 -4.709 7.375 1.00 86.94 65 SER A C 1
ATOM 500 O O . SER A 1 65 ? 3.134 -5.615 7.760 1.00 86.94 65 SER A O 1
ATOM 502 N N . VAL A 1 66 ? 3.677 -3.443 7.762 1.00 90.94 66 VAL A N 1
ATOM 503 C CA . VAL A 1 66 ? 2.575 -3.056 8.660 1.00 90.94 66 VAL A CA 1
ATOM 504 C C . VAL A 1 66 ? 1.218 -3.327 8.020 1.00 90.94 66 VAL A C 1
ATOM 506 O O . VAL A 1 66 ? 0.357 -3.921 8.666 1.00 90.94 66 VAL A O 1
ATOM 509 N N . GLY A 1 67 ? 1.021 -2.950 6.756 1.00 91.31 67 GLY A N 1
ATOM 510 C CA . GLY A 1 67 ? -0.228 -3.220 6.048 1.00 91.31 67 GLY A CA 1
ATOM 511 C C . GLY A 1 67 ? -0.527 -4.713 5.952 1.00 91.31 67 GLY A C 1
ATOM 512 O O . GLY A 1 67 ? -1.672 -5.121 6.130 1.00 91.31 67 GLY A O 1
ATOM 513 N N . SER A 1 68 ? 0.498 -5.545 5.766 1.00 88.31 68 SER A N 1
ATOM 514 C CA . SER A 1 68 ? 0.341 -6.995 5.780 1.00 88.31 68 SER A CA 1
ATOM 515 C C . SER A 1 68 ? -0.121 -7.523 7.131 1.00 88.31 68 SER A C 1
ATOM 517 O O . SER A 1 68 ? -1.109 -8.247 7.208 1.00 88.31 68 SER A O 1
ATOM 519 N N . ARG A 1 69 ? 0.530 -7.092 8.211 1.00 90.50 69 ARG A N 1
ATOM 520 C CA . ARG A 1 69 ? 0.152 -7.489 9.572 1.00 90.50 69 ARG A CA 1
ATOM 521 C C . ARG A 1 69 ? -1.269 -7.048 9.916 1.00 90.50 69 ARG A C 1
ATOM 523 O O . ARG A 1 69 ? -1.996 -7.777 10.579 1.00 90.50 69 ARG A O 1
ATOM 530 N N . LEU A 1 70 ? -1.688 -5.872 9.453 1.00 92.94 70 LEU A N 1
ATOM 531 C CA . LEU A 1 70 ? -3.058 -5.394 9.637 1.00 92.94 70 LEU A CA 1
ATOM 532 C C . LEU A 1 70 ? -4.077 -6.232 8.857 1.00 92.94 70 LEU A C 1
ATOM 534 O O . LEU A 1 70 ? -5.142 -6.517 9.403 1.00 92.94 70 LEU A O 1
ATOM 538 N N . ARG A 1 71 ? -3.753 -6.685 7.637 1.00 92.50 71 ARG A N 1
ATOM 539 C CA . ARG A 1 71 ? -4.588 -7.658 6.910 1.00 92.50 71 ARG A CA 1
ATOM 540 C C . ARG A 1 71 ? -4.711 -8.971 7.675 1.00 92.50 71 ARG A C 1
ATOM 542 O O . ARG A 1 71 ? -5.825 -9.461 7.830 1.00 92.50 71 ARG A O 1
ATOM 549 N N . ASP A 1 72 ? -3.609 -9.490 8.210 1.00 91.06 72 ASP A N 1
ATOM 550 C CA . ASP A 1 72 ? -3.613 -10.737 8.984 1.00 91.06 72 ASP A CA 1
ATOM 551 C C . ASP A 1 72 ? -4.466 -10.610 10.256 1.00 91.06 72 ASP A C 1
ATOM 553 O O . ASP A 1 72 ? -5.284 -11.480 10.555 1.00 91.06 72 ASP A O 1
ATOM 557 N N . LEU A 1 73 ? -4.330 -9.497 10.984 1.00 92.75 73 LEU A N 1
ATOM 558 C CA . LEU A 1 73 ? -5.142 -9.203 12.167 1.00 92.75 73 LEU A CA 1
ATOM 559 C C . LEU A 1 73 ? -6.632 -9.055 11.819 1.00 92.75 73 LEU A C 1
ATOM 561 O O . LEU A 1 73 ? -7.486 -9.559 12.550 1.00 92.75 73 LEU A O 1
ATOM 565 N N . ALA A 1 74 ? -6.960 -8.392 10.706 1.00 92.69 74 ALA A N 1
ATOM 566 C CA . ALA A 1 74 ? -8.336 -8.268 10.232 1.00 92.69 74 ALA A CA 1
ATOM 567 C C . ALA A 1 74 ? -8.925 -9.634 9.839 1.00 92.69 74 ALA A C 1
ATOM 569 O O . ALA A 1 74 ? -10.037 -9.957 10.254 1.00 92.69 74 ALA A O 1
ATOM 570 N N . ALA A 1 75 ? -8.163 -10.472 9.130 1.00 91.25 75 ALA A N 1
ATOM 571 C CA . ALA A 1 75 ? -8.571 -11.825 8.744 1.00 91.25 75 ALA A CA 1
ATOM 572 C C . ALA A 1 75 ? -8.802 -12.748 9.956 1.00 91.25 75 ALA A C 1
ATOM 574 O O . ALA A 1 75 ? -9.677 -13.610 9.922 1.00 91.25 75 ALA A O 1
ATOM 575 N N . GLN A 1 76 ? -8.064 -12.535 11.048 1.00 91.81 76 GLN A N 1
ATOM 576 C CA . GLN A 1 76 ? -8.255 -13.231 12.327 1.00 91.81 76 GLN A CA 1
ATOM 577 C C . GLN A 1 76 ? -9.419 -12.668 13.164 1.00 91.81 76 GLN A C 1
ATOM 579 O O . GLN A 1 76 ? -9.691 -13.171 14.253 1.00 91.81 76 GLN A O 1
ATOM 584 N N . GLY A 1 77 ? -10.103 -11.617 12.696 1.00 91.00 77 GLY A N 1
ATOM 585 C CA . GLY A 1 77 ? -11.189 -10.957 13.425 1.00 91.00 77 GLY A CA 1
ATOM 586 C C . GLY A 1 77 ? -10.727 -10.088 14.601 1.00 91.00 77 GLY A C 1
ATOM 587 O O . GLY A 1 77 ? -11.555 -9.652 15.397 1.00 91.00 77 GLY A O 1
ATOM 588 N N . LEU A 1 78 ? -9.423 -9.810 14.714 1.00 91.38 78 LEU A N 1
ATOM 589 C CA . LEU A 1 78 ? -8.835 -8.999 15.789 1.00 91.38 78 LEU A CA 1
ATOM 590 C C . LEU A 1 78 ? -8.962 -7.488 15.539 1.00 91.38 78 LEU A C 1
ATOM 592 O O . LEU A 1 78 ? -8.732 -6.692 16.447 1.00 91.38 78 LEU A O 1
ATOM 596 N N . LEU A 1 79 ? -9.348 -7.092 14.324 1.00 93.38 79 LEU A N 1
ATOM 597 C CA . LEU A 1 79 ? -9.681 -5.714 13.957 1.00 93.38 79 LEU A CA 1
ATOM 598 C C . LEU A 1 79 ? -11.139 -5.639 13.473 1.00 93.38 79 LEU A C 1
ATOM 600 O O . LEU A 1 79 ? -11.393 -5.561 12.267 1.00 93.38 79 LEU A O 1
ATOM 604 N N . PRO A 1 80 ? -12.123 -5.709 14.386 1.00 92.12 80 PRO A N 1
ATOM 605 C CA . PRO A 1 80 ? -13.526 -5.718 14.002 1.00 92.12 80 PRO A CA 1
ATOM 606 C C . PRO A 1 80 ? -13.920 -4.417 13.294 1.00 92.12 80 PRO A C 1
ATOM 608 O O . PRO A 1 80 ? -13.553 -3.318 13.709 1.00 92.12 80 PRO A O 1
ATOM 611 N N . GLY A 1 81 ? -14.694 -4.550 12.219 1.00 92.94 81 GLY A N 1
ATOM 612 C CA . GLY A 1 81 ? -15.132 -3.427 11.394 1.00 92.94 81 GLY A CA 1
ATOM 613 C C . GLY A 1 81 ? -14.129 -2.998 10.325 1.00 92.94 81 GLY A C 1
ATOM 614 O O . GLY A 1 81 ? -14.511 -2.202 9.476 1.00 92.94 81 GLY A O 1
ATOM 615 N N . VAL A 1 82 ? -12.896 -3.519 10.301 1.00 95.94 82 VAL A N 1
ATOM 616 C CA . VAL A 1 82 ? -11.986 -3.307 9.163 1.00 95.94 82 VAL A CA 1
ATOM 617 C C . VAL A 1 82 ? -12.521 -4.047 7.938 1.00 95.94 82 VAL A C 1
ATOM 619 O O . VAL A 1 82 ? -12.875 -5.221 8.003 1.00 95.94 82 VAL A O 1
ATOM 622 N N . THR A 1 83 ? -12.594 -3.328 6.823 1.00 94.25 83 THR A N 1
ATOM 623 C CA . THR A 1 83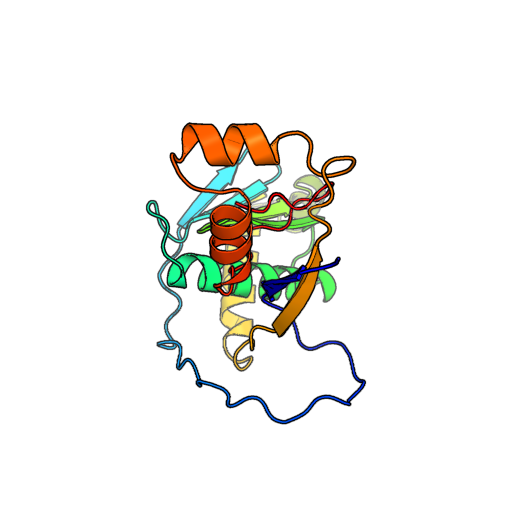 ? -13.131 -3.801 5.538 1.00 94.25 83 THR A CA 1
ATOM 624 C C . THR A 1 83 ? -12.044 -3.983 4.487 1.00 94.25 83 THR A C 1
ATOM 626 O O . THR A 1 83 ? -12.173 -4.870 3.650 1.00 94.25 83 THR A O 1
ATOM 629 N N . ASP A 1 84 ? -10.981 -3.175 4.537 1.00 93.12 84 ASP A N 1
ATOM 630 C CA . ASP A 1 84 ? -9.841 -3.280 3.627 1.00 93.12 84 ASP A CA 1
ATOM 631 C C . ASP A 1 84 ? -8.588 -2.618 4.223 1.00 93.12 84 ASP A C 1
ATOM 633 O O . ASP A 1 84 ? -8.686 -1.724 5.071 1.00 93.12 84 ASP A O 1
ATOM 637 N N . VAL A 1 85 ? -7.408 -3.046 3.770 1.00 93.50 85 VAL A N 1
ATOM 638 C CA . VAL A 1 85 ? -6.113 -2.472 4.158 1.00 93.50 85 VAL A CA 1
ATOM 639 C C . VAL A 1 85 ? -5.203 -2.356 2.939 1.00 93.50 85 VAL A C 1
ATOM 641 O O . VAL A 1 85 ? -4.725 -3.356 2.392 1.00 93.50 85 VAL A O 1
ATOM 644 N N . VAL A 1 86 ? -4.881 -1.116 2.583 1.00 91.12 86 VAL A N 1
ATOM 645 C CA . VAL A 1 86 ? -4.133 -0.766 1.376 1.00 91.12 86 VAL A CA 1
ATOM 646 C C . VAL A 1 86 ? -2.806 -0.118 1.758 1.00 91.12 86 VAL A C 1
ATOM 648 O O . VAL A 1 86 ? -2.780 0.941 2.378 1.00 91.12 86 VAL A O 1
ATOM 651 N N . SER A 1 87 ? -1.691 -0.736 1.368 1.00 90.12 87 SER A N 1
ATOM 652 C CA . SER A 1 87 ? -0.355 -0.137 1.487 1.00 90.12 87 SER A CA 1
ATOM 653 C C . SER A 1 87 ? -0.047 0.674 0.232 1.00 90.12 87 SER A C 1
ATOM 655 O O . SER A 1 87 ? -0.171 0.148 -0.873 1.00 90.12 87 SER A O 1
ATOM 657 N N . ALA A 1 88 ? 0.373 1.927 0.394 1.00 87.44 88 ALA A N 1
ATOM 658 C CA . ALA A 1 88 ? 0.711 2.824 -0.704 1.00 87.44 88 ALA A CA 1
ATOM 659 C C . ALA A 1 88 ? 1.967 3.635 -0.360 1.00 87.44 88 ALA A C 1
ATOM 661 O O . ALA A 1 88 ? 1.912 4.582 0.431 1.00 87.44 88 ALA A O 1
ATOM 662 N N . MET A 1 89 ? 3.105 3.272 -0.963 1.00 88.38 89 MET A N 1
ATOM 663 C CA . MET A 1 89 ? 4.402 3.902 -0.691 1.00 88.38 89 MET A CA 1
ATOM 664 C C . MET A 1 89 ? 4.712 3.915 0.816 1.00 88.38 89 MET A C 1
ATOM 666 O O . MET A 1 89 ? 4.839 2.852 1.408 1.00 88.38 89 MET A O 1
ATOM 670 N N . VAL A 1 90 ? 4.813 5.094 1.434 1.00 92.50 90 VAL A N 1
ATOM 671 C CA . VAL A 1 90 ? 5.135 5.303 2.857 1.00 92.50 90 VAL A CA 1
ATOM 672 C C . VAL A 1 90 ? 3.883 5.465 3.729 1.00 92.50 90 VAL A C 1
ATOM 674 O O . VAL A 1 90 ? 3.935 6.077 4.797 1.00 92.50 90 VAL A O 1
ATOM 677 N N . THR A 1 91 ? 2.739 4.955 3.266 1.00 93.25 91 THR A N 1
ATOM 678 C CA . THR A 1 91 ? 1.454 5.045 3.968 1.00 93.25 91 THR A CA 1
ATOM 679 C C . THR A 1 91 ? 0.683 3.729 3.943 1.00 93.25 91 THR A C 1
ATOM 681 O O . THR A 1 91 ? 0.863 2.902 3.045 1.00 93.25 91 THR A O 1
ATOM 684 N N . VAL A 1 92 ? -0.202 3.539 4.923 1.00 94.81 92 VAL A N 1
ATOM 685 C CA . VAL A 1 92 ? -1.186 2.447 4.942 1.00 94.81 92 VAL A CA 1
ATOM 686 C C . VAL A 1 92 ? -2.567 3.013 5.234 1.00 94.81 92 VAL A C 1
ATOM 688 O O . VAL A 1 92 ? -2.785 3.574 6.302 1.00 94.81 92 VAL A O 1
ATOM 691 N N . GLY A 1 93 ? -3.506 2.842 4.308 1.00 95.44 93 GLY A N 1
ATOM 692 C CA . GLY A 1 93 ? -4.918 3.144 4.512 1.00 95.44 93 GLY A CA 1
ATOM 693 C C . GLY A 1 93 ? -5.656 1.940 5.088 1.00 95.44 93 GLY A C 1
ATOM 694 O O . GLY A 1 93 ? -5.607 0.851 4.521 1.00 95.44 93 GLY A O 1
ATOM 695 N N . VAL A 1 94 ? -6.356 2.133 6.201 1.00 96.25 94 VAL A N 1
ATOM 696 C CA . VAL A 1 94 ? -7.232 1.132 6.817 1.00 96.25 94 VAL A CA 1
ATOM 697 C C . VAL A 1 94 ? -8.668 1.606 6.678 1.00 96.25 94 VAL A C 1
ATOM 699 O O . VAL A 1 94 ? -9.089 2.561 7.335 1.00 96.25 94 VAL A O 1
ATOM 702 N N . HIS A 1 95 ? -9.423 0.927 5.822 1.00 96.06 95 HIS A N 1
ATOM 703 C CA . HIS A 1 95 ? -10.835 1.198 5.602 1.00 96.06 95 HIS A CA 1
ATOM 704 C C . HIS A 1 95 ? -11.681 0.420 6.599 1.00 96.06 95 HIS A C 1
ATOM 706 O O . HIS A 1 95 ? -11.484 -0.782 6.784 1.00 96.06 95 HIS A O 1
ATOM 712 N N . TYR A 1 96 ? -12.669 1.070 7.203 1.00 95.81 96 TYR A N 1
ATOM 713 C CA . TYR A 1 96 ? -13.527 0.452 8.207 1.00 95.81 96 TYR A CA 1
ATOM 714 C C . TYR A 1 96 ? -14.990 0.896 8.100 1.00 95.81 96 TYR A C 1
ATOM 716 O O . TYR A 1 96 ? -15.303 1.951 7.549 1.00 95.81 96 TYR A O 1
ATOM 724 N N . ALA A 1 97 ? -15.889 0.075 8.644 1.00 96.19 97 ALA A N 1
ATOM 725 C CA . ALA A 1 97 ? -17.313 0.347 8.788 1.00 96.19 97 ALA A CA 1
ATOM 726 C C . ALA A 1 97 ? -17.574 1.071 10.126 1.00 96.19 97 ALA A C 1
ATOM 728 O O . ALA A 1 97 ? -17.595 0.419 11.179 1.00 96.19 97 ALA A O 1
ATOM 729 N N . PRO A 1 98 ? -17.752 2.406 10.136 1.00 92.75 98 PRO A N 1
ATOM 730 C CA . PRO A 1 98 ? -17.894 3.176 11.369 1.00 92.75 98 PRO A CA 1
ATOM 731 C C . PRO A 1 98 ? -19.132 2.776 12.172 1.00 92.75 98 PRO A C 1
ATOM 733 O O . PRO A 1 98 ? -19.108 2.864 13.393 1.00 92.75 98 PRO A O 1
ATOM 736 N N . GLU A 1 99 ? -20.188 2.291 11.518 1.00 93.81 99 GLU A N 1
ATOM 737 C CA . GLU A 1 99 ? -21.428 1.851 12.156 1.00 93.81 99 GLU A CA 1
ATOM 738 C C . GLU A 1 99 ? -21.189 0.613 13.039 1.00 93.81 99 GLU A C 1
ATOM 740 O O . GLU A 1 99 ? -21.689 0.520 14.164 1.00 93.81 99 GLU A O 1
ATOM 745 N N . GLN A 1 100 ? -20.360 -0.320 12.562 1.00 93.38 100 GLN A N 1
ATOM 746 C CA . GLN A 1 100 ? -19.964 -1.503 13.324 1.00 93.38 100 GLN A CA 1
ATOM 747 C C . GLN A 1 100 ? -19.042 -1.127 14.488 1.00 93.38 100 GLN A C 1
ATOM 749 O O . GLN A 1 100 ? -19.236 -1.606 15.604 1.00 93.38 100 GLN A O 1
ATOM 754 N N . VAL A 1 101 ? -18.072 -0.239 14.249 1.00 91.81 101 VAL A N 1
ATOM 755 C CA . VAL A 1 101 ? -17.153 0.231 15.298 1.00 91.81 101 VAL A CA 1
ATOM 756 C C . VAL A 1 101 ? -17.912 0.998 16.385 1.00 91.81 101 VAL A C 1
ATOM 758 O O . VAL A 1 101 ? -17.699 0.738 17.565 1.00 91.81 101 VAL A O 1
ATOM 761 N N . ALA A 1 102 ? -18.849 1.874 16.008 1.00 91.12 102 ALA A N 1
ATOM 762 C CA . ALA A 1 102 ? -19.701 2.616 16.939 1.00 91.12 102 ALA A CA 1
ATOM 763 C C . ALA A 1 102 ? -20.583 1.692 17.790 1.00 91.12 102 ALA A C 1
ATOM 765 O O . ALA A 1 102 ? -20.846 1.985 18.950 1.00 91.12 102 ALA A O 1
ATOM 766 N N . THR A 1 103 ? -21.022 0.559 17.237 1.00 92.12 103 THR A N 1
ATOM 767 C CA . THR A 1 103 ? -21.806 -0.429 17.992 1.00 92.12 103 THR A CA 1
ATOM 768 C C . THR A 1 103 ? -20.964 -1.115 19.074 1.00 92.12 103 THR A C 1
ATOM 770 O O . THR A 1 103 ? -21.465 -1.396 20.159 1.00 92.12 103 THR A O 1
ATOM 773 N N . LEU A 1 104 ? -19.683 -1.377 18.797 1.00 89.94 104 LEU A N 1
ATOM 774 C CA . LEU A 1 104 ? -18.755 -2.009 19.744 1.00 89.94 104 LEU A CA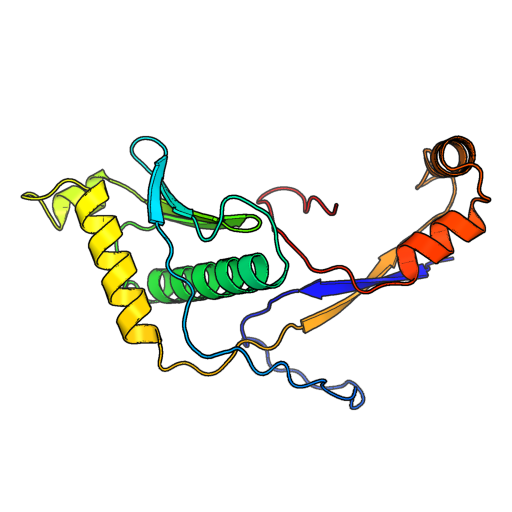 1
ATOM 775 C C . LEU A 1 104 ? -18.205 -1.023 20.784 1.00 89.94 104 LEU A C 1
ATOM 777 O O . LEU A 1 104 ? -17.932 -1.410 21.919 1.00 89.94 104 LEU A O 1
ATOM 781 N N . HIS A 1 105 ? -18.049 0.242 20.395 1.00 89.38 105 HIS A N 1
ATOM 782 C CA . HIS A 1 105 ? -17.475 1.307 21.211 1.00 89.38 105 HIS A CA 1
ATOM 783 C C . HIS A 1 105 ? -18.367 2.561 21.173 1.00 89.38 105 HIS A C 1
ATOM 785 O O . HIS A 1 105 ? -17.988 3.561 20.566 1.00 89.38 105 HIS A O 1
ATOM 791 N N . PRO A 1 106 ? -19.551 2.535 21.812 1.00 88.12 106 PRO A N 1
ATOM 792 C CA . PRO A 1 106 ? -20.537 3.614 21.700 1.00 88.12 106 PRO A CA 1
ATOM 793 C C . PRO A 1 106 ? -20.086 4.936 22.339 1.00 88.12 106 PRO A C 1
ATOM 795 O O . PRO A 1 106 ? -20.537 6.002 21.926 1.00 88.12 106 PRO A O 1
ATOM 798 N N . ASP A 1 107 ? -19.182 4.877 23.318 1.00 90.81 107 ASP A N 1
ATOM 799 C CA . ASP A 1 107 ? -18.733 6.045 24.086 1.00 90.81 107 ASP A CA 1
ATOM 800 C C . ASP A 1 107 ? -17.549 6.791 23.440 1.00 90.81 107 ASP A C 1
ATOM 802 O O . ASP A 1 107 ? -17.121 7.836 23.933 1.00 90.81 107 ASP A O 1
ATOM 806 N N . VAL A 1 108 ? -16.984 6.258 22.352 1.00 90.62 108 VAL A N 1
ATOM 807 C CA . VAL A 1 108 ? -15.772 6.778 21.704 1.00 90.62 108 VAL A CA 1
ATOM 808 C C . VAL A 1 108 ? -16.023 6.935 20.209 1.00 90.62 108 VAL A C 1
ATOM 810 O O . VAL A 1 108 ? -16.732 6.143 19.595 1.00 90.62 108 VAL A O 1
ATOM 813 N N . SER A 1 109 ? -15.428 7.952 19.579 1.00 92.12 109 SER A N 1
ATOM 814 C CA . SER A 1 109 ? -15.573 8.106 18.130 1.00 92.12 109 SER A CA 1
ATOM 815 C C . SER A 1 109 ? -15.034 6.868 17.386 1.00 92.12 109 SER A C 1
ATOM 817 O O . SER A 1 109 ? -14.021 6.289 17.807 1.00 92.12 109 SER A O 1
ATOM 819 N N . PRO A 1 110 ? -15.655 6.456 16.263 1.00 92.31 110 PRO A N 1
ATOM 820 C CA . PRO A 1 110 ? -15.179 5.318 15.475 1.00 92.31 110 PRO A CA 1
ATOM 821 C C . PRO A 1 110 ? -13.708 5.441 15.066 1.00 92.31 110 PRO A C 1
ATOM 823 O O . PRO A 1 110 ? -12.952 4.479 15.181 1.00 92.31 110 PRO A O 1
ATOM 826 N N . TYR A 1 111 ? -13.282 6.651 14.692 1.00 93.25 111 TYR A N 1
ATOM 827 C CA . TYR A 1 111 ? -11.887 6.959 14.382 1.00 93.25 111 TYR A CA 1
ATOM 828 C C . TYR A 1 111 ? -10.946 6.664 15.559 1.00 93.25 111 TYR A C 1
ATOM 830 O O . TYR A 1 111 ? -9.985 5.913 15.409 1.00 93.25 111 TYR A O 1
ATOM 838 N N . ALA A 1 112 ? -11.224 7.208 16.749 1.00 93.31 112 ALA A N 1
ATOM 839 C CA . ALA A 1 112 ? -10.350 7.028 17.910 1.00 93.31 112 ALA A CA 1
ATOM 840 C C . ALA A 1 112 ? -10.308 5.566 18.387 1.00 93.31 112 ALA A C 1
ATOM 842 O O . ALA A 1 112 ? -9.247 5.065 18.779 1.00 93.31 112 ALA A O 1
ATOM 843 N N . SER A 1 113 ? -11.444 4.869 18.300 1.00 93.44 113 SER A N 1
ATOM 844 C CA . SER A 1 113 ? -11.539 3.433 18.571 1.00 93.44 113 SER A CA 1
ATOM 845 C C . SER A 1 113 ? -10.663 2.635 17.606 1.00 93.44 113 SER A C 1
ATOM 847 O O . SER A 1 113 ? -9.857 1.814 18.041 1.00 93.44 113 SER A O 1
ATOM 849 N N . MET A 1 114 ? -10.734 2.935 16.305 1.00 94.69 114 MET A N 1
ATOM 850 C CA . MET A 1 114 ? -9.921 2.271 15.287 1.00 94.69 114 MET A CA 1
ATOM 851 C C . MET A 1 114 ? -8.420 2.531 15.478 1.00 94.69 114 MET A C 1
ATOM 853 O O . MET A 1 114 ? -7.633 1.586 15.479 1.00 94.69 114 MET A O 1
ATOM 857 N N . CYS A 1 115 ? -8.008 3.778 15.738 1.00 94.81 115 CYS A N 1
ATOM 858 C CA . CYS A 1 115 ? -6.609 4.110 16.045 1.00 94.81 115 CYS A CA 1
ATOM 859 C C . CYS A 1 115 ? -6.077 3.312 17.247 1.00 94.81 115 CYS A C 1
ATOM 861 O O . CYS A 1 115 ? -4.929 2.855 17.250 1.00 94.81 115 CYS A O 1
ATOM 863 N N . THR A 1 116 ? -6.920 3.113 18.263 1.00 93.31 116 THR A N 1
ATOM 864 C CA . THR A 1 116 ? -6.581 2.339 19.462 1.00 93.31 116 THR A CA 1
ATOM 865 C C . THR A 1 116 ? -6.453 0.849 19.146 1.00 93.31 116 THR A C 1
ATOM 867 O O . THR A 1 116 ? -5.438 0.249 19.506 1.00 93.31 116 THR A O 1
ATOM 870 N N . LEU A 1 117 ? -7.419 0.266 18.427 1.00 93.38 117 LEU A N 1
ATOM 871 C CA . LEU A 1 117 ? -7.398 -1.140 18.002 1.00 93.38 117 LEU A CA 1
ATOM 872 C C . LEU A 1 117 ? -6.165 -1.457 17.150 1.00 93.38 117 LEU A C 1
ATOM 874 O O . LEU A 1 117 ? -5.440 -2.407 17.441 1.00 93.38 117 LEU A O 1
ATOM 878 N N . ILE A 1 118 ? -5.868 -0.616 16.155 1.00 94.25 118 ILE A N 1
ATOM 879 C CA . ILE A 1 118 ? -4.676 -0.743 15.305 1.00 94.25 118 ILE A CA 1
ATOM 880 C C . ILE A 1 118 ? -3.403 -0.691 16.154 1.00 94.25 118 ILE A C 1
ATOM 882 O O . ILE A 1 118 ? -2.535 -1.556 16.032 1.00 94.25 118 ILE A O 1
ATOM 886 N N . SER A 1 119 ? -3.297 0.292 17.052 1.00 92.75 119 SER A N 1
ATOM 887 C CA . SER A 1 119 ? -2.124 0.445 17.921 1.00 92.75 119 SER A CA 1
ATOM 888 C C . SER A 1 119 ? -1.907 -0.770 18.824 1.00 92.75 119 SER A C 1
ATOM 890 O O . SER A 1 119 ? -0.770 -1.194 19.029 1.00 92.75 119 SER A O 1
ATOM 892 N N . GLN A 1 120 ? -2.981 -1.335 19.377 1.00 91.06 120 GLN A N 1
ATOM 893 C CA . GLN A 1 120 ? -2.922 -2.522 20.232 1.00 91.06 120 GLN A CA 1
ATOM 894 C C . GLN A 1 120 ? -2.560 -3.776 19.431 1.00 91.06 120 GLN A C 1
ATOM 896 O O . GLN A 1 120 ? -1.651 -4.506 19.830 1.00 91.06 120 GLN A O 1
ATOM 901 N N . GLY A 1 121 ? -3.202 -3.989 18.280 1.00 90.12 121 GLY A N 1
ATOM 902 C CA . GLY A 1 121 ? -2.924 -5.121 17.398 1.00 90.12 121 GLY A CA 1
ATOM 903 C C . GLY A 1 121 ? -1.476 -5.128 16.907 1.00 90.12 121 GLY A C 1
ATOM 904 O O . GLY A 1 121 ? -0.787 -6.147 16.994 1.00 90.12 121 GLY A O 1
ATOM 905 N N . LEU A 1 122 ? -0.961 -3.969 16.486 1.00 89.44 122 LEU A N 1
ATOM 906 C CA . LEU A 1 122 ? 0.430 -3.842 16.052 1.00 89.44 122 LEU A CA 1
ATOM 907 C C . LEU A 1 122 ? 1.433 -4.049 17.186 1.00 89.44 122 LEU A C 1
ATOM 909 O O . LEU A 1 122 ? 2.498 -4.599 16.921 1.00 89.44 122 LEU A O 1
ATOM 913 N N . LYS A 1 123 ? 1.121 -3.660 18.428 1.00 87.19 123 LYS A N 1
ATOM 914 C CA . LYS A 1 123 ? 1.976 -3.953 19.592 1.00 87.19 123 LYS A CA 1
ATOM 915 C C . LYS A 1 123 ? 2.001 -5.448 19.913 1.00 87.19 123 LYS A C 1
ATOM 917 O O . LYS A 1 123 ? 3.075 -6.004 20.114 1.00 87.19 123 LYS A O 1
ATOM 922 N N . ALA A 1 124 ? 0.845 -6.111 19.902 1.00 80.81 124 ALA A N 1
ATOM 923 C CA . ALA A 1 124 ? 0.745 -7.546 20.178 1.00 80.81 124 ALA A CA 1
ATOM 924 C C . ALA A 1 124 ? 1.477 -8.402 19.127 1.00 80.81 124 ALA A C 1
ATOM 926 O O . ALA A 1 124 ? 2.078 -9.421 19.455 1.00 80.81 124 ALA A O 1
ATOM 927 N N . SER A 1 125 ? 1.481 -7.960 17.867 1.00 71.62 125 SER A N 1
ATOM 928 C CA . SER A 1 125 ? 2.097 -8.677 16.746 1.00 71.62 125 SER A CA 1
ATOM 929 C C . SER A 1 125 ? 3.610 -8.405 16.570 1.00 71.62 125 SER A C 1
ATOM 931 O O . SER A 1 125 ? 4.214 -8.944 15.650 1.00 71.62 125 SER A O 1
ATOM 933 N N . GLN A 1 126 ? 4.268 -7.609 17.428 1.00 64.94 126 GLN A N 1
ATOM 934 C CA . GLN A 1 126 ? 5.719 -7.332 17.301 1.00 64.94 126 GLN A CA 1
ATOM 935 C C . GLN A 1 126 ? 6.615 -8.583 17.423 1.00 64.94 126 GLN A C 1
ATOM 937 O O . GLN A 1 126 ? 7.795 -8.511 17.114 1.00 64.94 126 GLN A O 1
ATOM 942 N N . HIS A 1 127 ? 6.067 -9.727 17.844 1.00 52.31 127 HIS A N 1
ATOM 943 C CA . HIS A 1 127 ? 6.808 -10.979 18.034 1.00 52.31 127 HIS A CA 1
ATOM 944 C C . HIS A 1 127 ? 6.872 -11.885 16.791 1.00 52.31 127 HIS A C 1
ATOM 946 O O . HIS A 1 127 ? 7.397 -12.994 16.876 1.00 52.31 127 HIS A O 1
ATOM 952 N N . THR A 1 128 ? 6.323 -11.474 15.645 1.00 50.19 128 THR A N 1
ATOM 953 C CA . THR A 1 128 ? 6.323 -12.313 14.436 1.00 50.19 128 THR A CA 1
ATOM 954 C C . THR A 1 128 ? 7.534 -11.984 13.559 1.00 50.19 128 THR A C 1
ATOM 956 O O . THR A 1 128 ? 7.670 -10.860 13.082 1.00 50.19 128 THR A O 1
ATOM 959 N N . ALA A 1 129 ? 8.425 -12.969 13.394 1.00 46.22 129 ALA A N 1
ATOM 960 C CA . ALA A 1 129 ? 9.692 -12.863 12.670 1.00 46.22 129 ALA A CA 1
ATOM 961 C C . ALA A 1 129 ? 9.532 -12.400 11.206 1.00 46.22 129 ALA A C 1
ATOM 963 O O . ALA A 1 129 ? 8.485 -12.589 10.588 1.00 46.22 129 ALA A O 1
ATOM 964 N N . GLY A 1 130 ? 10.602 -11.784 10.692 1.00 50.78 130 GLY A N 1
ATOM 965 C CA . GLY A 1 130 ? 10.646 -10.963 9.481 1.00 50.78 130 GLY A CA 1
ATOM 966 C C . GLY A 1 130 ? 10.016 -11.556 8.219 1.00 50.78 130 GLY A C 1
ATOM 967 O O . GLY A 1 130 ? 10.168 -12.733 7.900 1.00 50.78 130 GLY A O 1
ATOM 968 N N . GLN A 1 131 ? 9.342 -10.679 7.475 1.00 54.59 131 GLN A N 1
ATOM 969 C CA . GLN A 1 131 ? 8.862 -10.943 6.124 1.00 54.59 131 GLN A CA 1
ATOM 970 C C . GLN A 1 131 ? 10.064 -10.983 5.173 1.00 54.59 131 GLN A C 1
ATOM 972 O O . GLN A 1 131 ? 10.812 -10.010 5.074 1.00 54.59 131 GLN A O 1
ATOM 977 N N . ASN A 1 132 ? 10.242 -12.095 4.461 1.00 57.09 132 ASN A N 1
ATOM 978 C CA . ASN A 1 132 ? 11.186 -12.162 3.351 1.00 57.09 132 ASN A CA 1
ATOM 979 C C . ASN A 1 132 ? 10.460 -11.742 2.070 1.00 57.09 132 ASN A C 1
ATOM 981 O O . ASN A 1 132 ? 9.440 -12.328 1.713 1.00 57.09 132 ASN A O 1
ATOM 985 N N . GLY A 1 133 ? 10.997 -10.744 1.365 1.00 64.19 133 GLY A N 1
ATOM 986 C CA . GLY A 1 133 ? 10.515 -10.395 0.031 1.00 64.19 133 GLY A CA 1
ATOM 987 C C . GLY A 1 133 ? 10.677 -11.577 -0.928 1.00 64.19 133 GLY A C 1
ATOM 988 O O . GLY A 1 133 ? 11.748 -12.184 -0.993 1.00 64.19 133 GLY A O 1
ATOM 989 N N . SER A 1 134 ? 9.623 -11.898 -1.672 1.00 73.06 134 SER A N 1
ATOM 990 C CA . SER A 1 134 ? 9.675 -12.831 -2.790 1.00 73.06 134 SER A CA 1
ATOM 991 C C . SER A 1 134 ? 10.196 -12.123 -4.035 1.00 73.06 134 SER A C 1
ATOM 993 O O . SER A 1 134 ? 9.904 -10.955 -4.299 1.00 73.06 134 SER A O 1
ATOM 995 N N . PHE A 1 135 ? 10.994 -12.845 -4.807 1.00 80.62 135 PHE A N 1
ATOM 996 C CA . PHE A 1 135 ? 11.531 -12.389 -6.076 1.00 80.62 135 PHE A CA 1
ATOM 997 C C . PHE A 1 135 ? 10.785 -13.114 -7.188 1.00 80.62 135 PHE A C 1
ATOM 999 O O . PHE A 1 135 ? 10.775 -14.343 -7.225 1.00 80.62 135 PHE A O 1
ATOM 1006 N N . ILE A 1 136 ? 10.169 -12.358 -8.091 1.00 83.50 136 ILE A N 1
ATOM 1007 C CA . ILE A 1 136 ? 9.439 -12.894 -9.234 1.00 83.50 136 ILE A CA 1
ATOM 1008 C C . ILE A 1 136 ? 10.025 -12.360 -10.543 1.00 83.50 136 ILE A C 1
ATOM 1010 O O . ILE A 1 136 ? 10.442 -11.205 -10.639 1.00 83.50 136 ILE A O 1
ATOM 1014 N N . GLU A 1 137 ? 10.029 -13.196 -11.576 1.00 85.44 137 GLU A N 1
ATOM 1015 C CA . GLU A 1 137 ? 10.313 -12.765 -12.943 1.00 85.44 137 GLU A CA 1
ATOM 1016 C C . GLU A 1 137 ? 9.010 -12.765 -13.746 1.00 85.44 137 GLU A C 1
ATOM 1018 O O . GLU A 1 137 ? 8.285 -13.759 -13.782 1.00 85.44 137 GLU A O 1
ATOM 1023 N N . ILE A 1 138 ? 8.705 -11.640 -14.389 1.00 86.81 138 ILE A N 1
ATOM 1024 C CA . ILE A 1 138 ? 7.543 -11.478 -15.261 1.00 86.81 138 ILE A CA 1
ATOM 1025 C C . ILE A 1 138 ? 8.035 -11.445 -16.712 1.00 86.81 138 ILE A C 1
ATOM 1027 O O . ILE A 1 138 ? 8.817 -10.557 -17.057 1.00 86.81 138 ILE A O 1
ATOM 1031 N N . PRO A 1 139 ? 7.606 -12.368 -17.589 1.00 86.25 139 PRO A N 1
ATOM 1032 C CA . PRO A 1 139 ? 7.975 -12.316 -18.998 1.00 86.25 139 PRO A CA 1
ATOM 1033 C C . PRO A 1 139 ? 7.261 -11.151 -19.697 1.00 86.25 139 PRO A C 1
ATOM 1035 O O . PRO A 1 139 ? 6.032 -11.089 -19.711 1.00 86.25 139 PRO A O 1
ATOM 1038 N N . VAL A 1 140 ? 8.026 -10.249 -20.316 1.00 89.25 140 VAL A N 1
ATOM 1039 C CA . VAL A 1 140 ? 7.503 -9.069 -21.021 1.00 89.25 140 VAL A CA 1
ATOM 1040 C C . VAL A 1 140 ? 7.742 -9.191 -22.525 1.00 89.25 140 VAL A C 1
ATOM 1042 O O . VAL A 1 140 ? 8.821 -9.583 -22.974 1.00 89.25 140 VAL A O 1
ATOM 1045 N N . CYS A 1 141 ? 6.717 -8.866 -23.318 1.00 90.56 141 CYS A N 1
ATOM 1046 C CA . CYS A 1 141 ? 6.790 -8.838 -24.776 1.00 90.56 141 CYS A CA 1
ATOM 1047 C C . CYS A 1 141 ? 7.013 -7.406 -25.270 1.00 90.56 141 CYS A C 1
ATOM 1049 O O . CYS A 1 141 ? 6.144 -6.557 -25.105 1.00 90.56 141 CYS A O 1
ATOM 1051 N N . TYR A 1 142 ? 8.147 -7.170 -25.929 1.00 90.69 142 TYR A N 1
ATOM 1052 C CA . TYR A 1 142 ? 8.496 -5.879 -26.538 1.00 90.69 142 TYR A CA 1
ATOM 1053 C C . TYR A 1 142 ? 8.260 -5.849 -28.053 1.00 90.69 142 TYR A C 1
ATOM 1055 O O . TYR A 1 142 ? 8.868 -5.054 -28.763 1.00 90.69 142 TYR A O 1
ATOM 1063 N N . ALA A 1 143 ? 7.429 -6.751 -28.587 1.00 89.12 143 ALA A N 1
ATOM 1064 C CA . ALA A 1 143 ? 7.128 -6.722 -30.015 1.00 89.12 143 ALA A CA 1
ATOM 1065 C C . ALA A 1 143 ? 6.370 -5.423 -30.362 1.00 89.12 143 ALA A C 1
ATOM 1067 O O . ALA A 1 143 ? 5.474 -5.050 -29.600 1.00 89.12 143 ALA A O 1
ATOM 1068 N N . PRO A 1 144 ? 6.660 -4.771 -31.506 1.00 86.75 144 PRO A N 1
ATOM 1069 C CA . PRO A 1 144 ? 6.058 -3.481 -31.863 1.00 86.75 144 PRO A CA 1
ATOM 1070 C C . PRO A 1 144 ? 4.521 -3.468 -31.828 1.00 86.75 144 PRO A C 1
ATOM 1072 O O . PRO A 1 144 ? 3.917 -2.460 -31.483 1.00 86.75 144 PRO A O 1
ATOM 1075 N N . GLU A 1 145 ? 3.881 -4.605 -32.121 1.00 90.75 145 GLU A N 1
ATOM 1076 C CA . GLU A 1 145 ? 2.421 -4.769 -32.073 1.00 90.75 145 GLU A CA 1
ATOM 1077 C C . GLU A 1 145 ? 1.817 -4.678 -30.657 1.00 90.75 145 GLU A C 1
ATOM 1079 O O . GLU A 1 145 ? 0.655 -4.302 -30.515 1.00 90.75 145 GLU A O 1
ATOM 1084 N N . TYR A 1 146 ? 2.595 -4.988 -29.613 1.00 88.94 146 TYR A N 1
ATOM 1085 C CA . TYR A 1 146 ? 2.173 -4.914 -28.205 1.00 88.94 146 TYR A CA 1
ATOM 1086 C C . TYR A 1 146 ? 2.817 -3.753 -27.439 1.00 88.94 146 TYR A C 1
ATOM 1088 O O . TYR A 1 146 ? 2.352 -3.418 -26.351 1.00 88.94 146 TYR A O 1
ATOM 1096 N N . ALA A 1 147 ? 3.868 -3.143 -27.991 1.00 90.00 147 ALA A N 1
ATOM 1097 C CA . ALA A 1 147 ? 4.599 -2.027 -27.399 1.00 90.00 147 ALA A CA 1
ATOM 1098 C C . ALA A 1 147 ? 4.725 -0.856 -28.399 1.00 90.00 147 ALA A C 1
ATOM 1100 O O . ALA A 1 147 ? 5.843 -0.485 -28.763 1.00 90.00 147 ALA A O 1
ATOM 1101 N N . PRO A 1 148 ? 3.600 -0.271 -28.859 1.00 91.25 148 PRO A N 1
ATOM 1102 C CA . PRO A 1 148 ? 3.611 0.763 -29.899 1.00 91.25 148 PRO A CA 1
ATOM 1103 C C . PRO A 1 148 ? 4.372 2.029 -29.478 1.00 91.25 148 PRO A C 1
ATOM 1105 O O . PRO A 1 148 ? 4.957 2.699 -30.322 1.00 91.25 148 PRO A O 1
ATOM 1108 N N . ASP A 1 149 ? 4.424 2.320 -28.175 1.00 94.12 149 ASP A N 1
ATOM 1109 C CA . ASP A 1 149 ? 5.0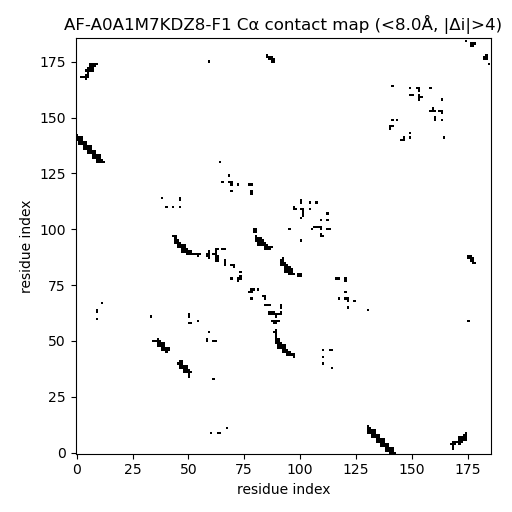84 3.512 -27.631 1.00 94.12 149 ASP A CA 1
ATOM 1110 C C . ASP A 1 149 ? 6.611 3.351 -27.488 1.00 94.12 149 ASP A C 1
ATOM 1112 O O . ASP A 1 149 ? 7.317 4.314 -27.188 1.00 94.12 149 ASP A O 1
ATOM 1116 N N . LEU A 1 150 ? 7.156 2.143 -27.681 1.00 92.19 150 LEU A N 1
ATOM 1117 C CA . LEU A 1 150 ? 8.556 1.836 -27.368 1.00 92.19 150 LEU A CA 1
ATOM 1118 C C . LEU A 1 150 ? 9.552 2.637 -28.222 1.00 92.19 150 LEU A C 1
ATOM 1120 O O . LEU A 1 150 ? 10.582 3.085 -27.717 1.00 92.19 150 LEU A O 1
ATOM 1124 N N . GLU A 1 151 ? 9.238 2.856 -29.500 1.00 93.50 151 GLU A N 1
ATOM 1125 C CA . GLU A 1 151 ? 10.058 3.677 -30.400 1.00 93.50 151 GLU A CA 1
ATOM 1126 C C . GLU A 1 151 ? 10.037 5.160 -30.011 1.00 93.50 151 GLU A C 1
ATOM 1128 O O . GLU A 1 151 ? 11.055 5.851 -30.107 1.00 93.50 151 GLU A O 1
ATOM 1133 N N . ASP A 1 152 ? 8.889 5.654 -29.545 1.00 95.19 152 ASP A N 1
ATOM 1134 C CA . ASP A 1 152 ? 8.733 7.036 -29.100 1.00 95.19 152 ASP A CA 1
ATOM 1135 C C . ASP A 1 152 ? 9.472 7.276 -27.778 1.00 95.19 152 ASP A C 1
ATOM 1137 O O . ASP A 1 152 ? 10.138 8.304 -27.634 1.00 95.19 152 ASP A O 1
ATOM 1141 N N . ILE A 1 153 ? 9.445 6.304 -26.857 1.00 94.69 153 ILE A N 1
ATOM 1142 C CA . ILE A 1 153 ? 10.243 6.313 -25.621 1.00 94.69 153 ILE A CA 1
ATOM 1143 C C . ILE A 1 153 ? 11.737 6.355 -25.952 1.00 94.69 153 ILE A C 1
ATOM 1145 O O . ILE A 1 153 ? 12.453 7.216 -25.442 1.00 94.69 153 ILE A O 1
ATOM 1149 N N . ALA A 1 154 ? 12.207 5.476 -26.841 1.00 94.81 154 ALA A N 1
ATOM 1150 C CA . ALA A 1 154 ? 13.603 5.444 -27.272 1.00 94.81 154 ALA A CA 1
ATOM 1151 C C . ALA A 1 154 ? 14.045 6.809 -27.837 1.00 94.81 154 ALA A C 1
ATOM 1153 O O . ALA A 1 154 ? 15.064 7.371 -27.426 1.00 94.81 154 ALA A O 1
ATOM 1154 N N . ARG A 1 155 ? 13.212 7.411 -28.699 1.00 95.94 155 ARG A N 1
ATOM 1155 C CA . ARG A 1 155 ? 13.462 8.738 -29.277 1.00 95.94 155 ARG A CA 1
ATOM 1156 C C . ARG A 1 155 ? 13.487 9.846 -28.224 1.00 95.94 155 ARG A C 1
ATOM 1158 O O . ARG A 1 155 ? 14.361 10.707 -28.286 1.00 95.94 155 ARG A O 1
ATOM 1165 N N . ALA A 1 156 ? 12.556 9.834 -27.271 1.00 96.25 156 ALA A N 1
ATOM 1166 C CA . ALA A 1 156 ? 12.487 10.824 -26.198 1.00 96.25 156 ALA A CA 1
ATOM 1167 C C . ALA A 1 156 ? 13.682 10.727 -25.234 1.00 96.25 156 ALA A C 1
ATOM 1169 O O . ALA A 1 156 ? 14.176 11.748 -24.758 1.00 96.25 156 ALA A O 1
ATOM 1170 N N . CYS A 1 157 ? 14.170 9.511 -24.982 1.00 94.81 157 CYS A N 1
ATOM 1171 C CA . CYS A 1 157 ? 15.324 9.241 -24.128 1.00 94.81 157 CYS A CA 1
ATOM 1172 C C . CYS A 1 157 ? 16.675 9.333 -24.860 1.00 94.81 157 CYS A C 1
ATOM 1174 O O . CYS A 1 157 ? 17.709 9.210 -24.209 1.00 94.81 157 CYS A O 1
ATOM 1176 N N . LEU A 1 158 ? 16.680 9.571 -26.180 1.00 96.56 158 LEU A N 1
ATOM 1177 C CA . LEU A 1 158 ? 17.879 9.624 -27.031 1.00 96.56 158 LEU A CA 1
ATOM 1178 C C . LEU A 1 158 ? 18.733 8.344 -26.973 1.00 96.56 158 LEU A C 1
ATOM 1180 O O . LEU A 1 158 ? 19.960 8.405 -27.043 1.00 96.56 158 LEU A O 1
ATOM 1184 N N . ILE A 1 159 ? 18.075 7.192 -26.862 1.00 97.12 159 ILE A N 1
ATOM 1185 C CA . ILE A 1 159 ? 18.694 5.861 -26.841 1.00 97.12 159 ILE A CA 1
ATOM 1186 C C . ILE A 1 159 ? 17.997 4.943 -27.849 1.00 97.12 159 ILE A C 1
ATOM 1188 O O . ILE A 1 159 ? 16.952 5.277 -28.406 1.00 97.12 159 ILE A O 1
ATOM 1192 N N . THR A 1 160 ? 18.583 3.787 -28.125 1.00 96.00 160 THR A N 1
ATOM 1193 C CA . THR A 1 160 ? 17.988 2.759 -28.984 1.00 96.00 160 THR A CA 1
ATOM 1194 C C . THR A 1 160 ? 16.897 1.975 -28.250 1.00 96.00 160 THR A C 1
ATOM 1196 O O . THR A 1 160 ? 16.867 1.911 -27.022 1.00 96.00 160 THR A O 1
ATOM 1199 N N . VAL A 1 161 ? 16.003 1.327 -29.004 1.00 93.44 161 VAL A N 1
ATOM 1200 C CA . VAL A 1 161 ? 14.973 0.439 -28.435 1.00 93.44 161 VAL A CA 1
ATOM 1201 C C . VAL A 1 161 ? 15.601 -0.689 -27.607 1.00 93.44 161 VAL A C 1
ATOM 1203 O O . VAL A 1 161 ? 15.124 -0.981 -26.512 1.00 93.44 161 VAL A O 1
ATOM 1206 N N . ASP A 1 162 ? 16.703 -1.274 -28.079 1.00 93.25 162 ASP A N 1
ATOM 1207 C CA . ASP A 1 162 ? 17.417 -2.325 -27.346 1.00 93.25 162 ASP A CA 1
ATOM 1208 C C . ASP A 1 162 ? 17.982 -1.812 -26.012 1.00 93.25 162 ASP A C 1
ATOM 1210 O O . ASP A 1 162 ? 17.919 -2.514 -25.003 1.00 93.25 162 ASP A O 1
ATOM 1214 N N . GLU A 1 163 ? 18.469 -0.567 -25.969 1.00 93.62 163 GLU A N 1
ATOM 1215 C CA . GLU A 1 163 ? 18.923 0.077 -24.730 1.00 93.62 163 GLU A CA 1
ATOM 1216 C C . GLU A 1 163 ? 17.765 0.358 -23.762 1.00 93.62 163 GLU A C 1
ATOM 1218 O O . GLU A 1 163 ? 17.941 0.184 -22.556 1.00 93.62 163 GLU A O 1
ATOM 1223 N N . VAL A 1 164 ? 16.569 0.712 -24.257 1.00 93.62 164 VAL A N 1
ATOM 1224 C CA . VAL A 1 164 ? 15.360 0.836 -23.415 1.00 93.62 164 VAL A CA 1
ATOM 1225 C C . VAL A 1 164 ? 15.005 -0.511 -22.787 1.00 93.62 164 VAL A C 1
ATOM 1227 O O . VAL A 1 164 ? 14.788 -0.593 -21.577 1.00 93.62 164 VAL A O 1
ATOM 1230 N N . ILE A 1 165 ? 14.971 -1.581 -23.588 1.00 91.88 165 ILE A N 1
ATOM 1231 C CA . ILE A 1 165 ? 14.649 -2.935 -23.113 1.00 91.88 165 ILE A CA 1
ATOM 1232 C C . ILE A 1 165 ? 15.683 -3.393 -22.080 1.00 91.88 165 ILE A C 1
ATOM 1234 O O . ILE A 1 165 ? 15.318 -3.927 -21.027 1.00 91.88 165 ILE A O 1
ATOM 1238 N N . ALA A 1 166 ? 16.970 -3.163 -22.351 1.00 91.19 166 ALA A N 1
ATOM 1239 C CA . ALA A 1 166 ? 18.049 -3.490 -21.430 1.00 91.19 166 ALA A CA 1
ATOM 1240 C C . ALA A 1 166 ? 17.909 -2.713 -20.114 1.00 91.19 166 ALA A C 1
ATOM 1242 O O . ALA A 1 166 ? 17.954 -3.321 -19.049 1.00 91.19 166 ALA A O 1
ATOM 1243 N N . ALA A 1 167 ? 17.664 -1.401 -20.169 1.00 90.00 167 ALA A N 1
ATOM 1244 C CA . ALA A 1 167 ? 17.472 -0.577 -18.978 1.00 90.00 167 ALA A CA 1
ATOM 1245 C C . ALA A 1 167 ? 16.262 -1.033 -18.143 1.00 90.00 167 ALA A C 1
ATOM 1247 O O . ALA A 1 167 ? 16.373 -1.166 -16.926 1.00 90.00 167 ALA A O 1
ATOM 1248 N N . HIS A 1 168 ? 15.135 -1.338 -18.792 1.00 89.75 168 HIS A N 1
ATOM 1249 C CA . HIS A 1 168 ? 13.901 -1.759 -18.123 1.00 89.75 168 HIS A CA 1
ATOM 1250 C C . HIS A 1 168 ? 13.997 -3.158 -17.486 1.00 89.75 168 HIS A C 1
ATOM 1252 O O . HIS A 1 168 ? 13.323 -3.447 -16.500 1.00 89.75 168 HIS A O 1
ATOM 1258 N N . SER A 1 169 ? 14.823 -4.052 -18.034 1.00 88.25 169 SER A N 1
ATOM 1259 C CA . SER A 1 169 ? 14.986 -5.425 -17.525 1.00 88.25 169 SER A CA 1
ATOM 1260 C C . SER A 1 169 ? 16.211 -5.620 -16.621 1.00 88.25 169 SER A C 1
ATOM 1262 O O . SER A 1 169 ? 16.342 -6.665 -15.981 1.00 88.25 169 SER A O 1
ATOM 1264 N N . ALA A 1 170 ? 17.102 -4.627 -16.531 1.00 86.19 170 ALA A N 1
ATOM 1265 C CA . ALA A 1 170 ? 18.385 -4.758 -15.839 1.00 86.19 170 ALA A CA 1
ATOM 1266 C C . ALA A 1 170 ? 18.279 -4.867 -14.311 1.00 86.19 170 ALA A C 1
ATOM 1268 O O . ALA A 1 170 ? 19.149 -5.479 -13.686 1.00 86.19 170 ALA A O 1
ATOM 1269 N N . GLN A 1 171 ? 17.265 -4.252 -13.697 1.00 83.50 171 GLN A N 1
ATOM 1270 C CA . GLN A 1 171 ? 17.200 -4.073 -12.244 1.00 83.50 171 GLN A CA 1
ATOM 1271 C C . GLN A 1 171 ? 16.001 -4.782 -11.616 1.00 83.50 171 GLN A C 1
ATOM 1273 O O . GLN A 1 171 ? 14.984 -5.020 -12.261 1.00 83.50 171 GLN A O 1
ATOM 1278 N N . TRP A 1 172 ? 16.139 -5.107 -10.329 1.00 81.56 172 TRP A N 1
ATOM 1279 C CA . TRP A 1 172 ? 15.019 -5.548 -9.504 1.00 81.56 172 TRP A CA 1
ATOM 1280 C C . TRP A 1 172 ? 14.182 -4.341 -9.098 1.00 81.56 172 TRP A C 1
ATOM 1282 O O . TRP A 1 172 ? 14.690 -3.442 -8.430 1.00 81.56 172 TRP A O 1
ATOM 1292 N N . LEU A 1 173 ? 12.908 -4.354 -9.473 1.00 82.56 173 LEU A N 1
ATOM 1293 C CA . LEU A 1 173 ? 11.944 -3.317 -9.114 1.00 82.56 173 LEU A CA 1
ATOM 1294 C C . LEU A 1 173 ? 11.209 -3.718 -7.832 1.00 82.56 173 LEU A C 1
ATOM 1296 O O . LEU A 1 173 ? 10.683 -4.827 -7.753 1.00 82.56 173 LEU A O 1
ATOM 1300 N N . ASP A 1 174 ? 11.169 -2.839 -6.832 1.00 78.62 174 ASP A N 1
ATOM 1301 C CA . ASP A 1 174 ? 10.373 -3.050 -5.618 1.00 78.62 174 ASP A CA 1
ATOM 1302 C C . ASP A 1 174 ? 8.909 -2.648 -5.884 1.00 78.62 174 ASP A C 1
ATOM 1304 O O . ASP A 1 174 ? 8.629 -1.552 -6.375 1.00 78.62 174 ASP A O 1
ATOM 1308 N N . VAL A 1 175 ? 7.953 -3.525 -5.560 1.00 78.38 175 VAL A N 1
ATOM 1309 C CA . VAL A 1 175 ? 6.525 -3.196 -5.680 1.00 78.38 175 VAL A CA 1
ATOM 1310 C C . VAL A 1 175 ? 6.113 -2.234 -4.569 1.00 78.38 175 VAL A C 1
ATOM 1312 O O . VAL A 1 175 ? 5.980 -2.619 -3.411 1.00 78.38 175 VAL A O 1
ATOM 1315 N N . LEU A 1 176 ? 5.859 -0.978 -4.942 1.00 80.25 176 LEU A N 1
ATOM 1316 C CA . LEU A 1 176 ? 5.546 0.091 -3.987 1.00 80.25 176 LEU A CA 1
ATOM 1317 C C . LEU A 1 176 ? 4.077 0.103 -3.533 1.00 80.25 176 LEU A C 1
ATOM 1319 O O . LEU A 1 176 ? 3.764 0.592 -2.444 1.00 80.25 176 LEU A O 1
ATOM 1323 N N . MET A 1 177 ? 3.169 -0.379 -4.384 1.00 73.44 177 MET A N 1
ATOM 1324 C CA . MET A 1 177 ? 1.725 -0.408 -4.146 1.00 73.44 177 MET A CA 1
ATOM 1325 C C . MET A 1 177 ? 1.058 -1.438 -5.063 1.00 73.44 177 MET A C 1
ATOM 1327 O O . MET A 1 177 ? 1.380 -1.523 -6.247 1.00 73.44 177 MET A O 1
ATOM 1331 N N . VAL A 1 178 ? 0.059 -2.160 -4.547 1.00 69.38 178 VAL A N 1
ATOM 1332 C CA . VAL A 1 178 ? -0.847 -2.978 -5.367 1.00 69.38 178 VAL A CA 1
ATOM 1333 C C . VAL A 1 178 ? -2.240 -2.364 -5.303 1.00 69.38 178 VAL A C 1
ATOM 1335 O O . VAL A 1 178 ? -2.881 -2.354 -4.256 1.00 69.38 178 VAL A O 1
ATOM 1338 N N . GLY A 1 179 ? -2.704 -1.820 -6.426 1.00 61.66 179 GLY A N 1
ATOM 1339 C CA . GLY A 1 179 ? -4.056 -1.283 -6.546 1.00 61.66 179 GLY A CA 1
ATOM 1340 C C . GLY A 1 179 ? -5.074 -2.367 -6.900 1.00 61.66 179 GLY A C 1
ATOM 1341 O O . GLY A 1 179 ? -4.829 -3.226 -7.750 1.00 61.66 179 GLY A O 1
ATOM 1342 N N . SER A 1 180 ? -6.272 -2.283 -6.327 1.00 45.16 180 SER A N 1
ATOM 1343 C CA . SER A 1 180 ? -7.416 -3.112 -6.705 1.00 45.16 180 SER A CA 1
ATOM 1344 C C . SER A 1 180 ? -8.036 -2.611 -8.018 1.00 45.16 180 SER A C 1
ATOM 1346 O O . SER A 1 180 ? -9.065 -1.940 -7.9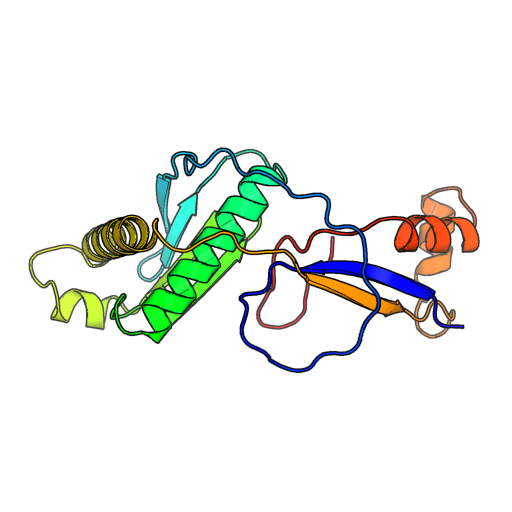92 1.00 45.16 180 SER A O 1
ATOM 1348 N N . ARG A 1 181 ? -7.369 -2.879 -9.158 1.00 42.78 181 ARG A N 1
ATOM 1349 C CA . ARG A 1 181 ? -7.931 -3.043 -10.531 1.00 42.78 181 ARG A CA 1
ATOM 1350 C C . ARG A 1 181 ? -6.911 -2.974 -11.675 1.00 42.78 181 ARG A C 1
ATOM 1352 O O . ARG A 1 181 ? -7.320 -3.173 -12.814 1.00 42.78 181 ARG A O 1
ATOM 1359 N N . ARG A 1 182 ? -5.629 -2.729 -11.404 1.00 32.09 182 ARG A N 1
ATOM 1360 C CA . ARG A 1 182 ? -4.466 -2.902 -12.301 1.00 32.09 182 ARG A CA 1
ATOM 1361 C C . ARG A 1 182 ? -3.244 -2.476 -11.488 1.00 32.09 182 ARG A C 1
ATOM 1363 O O . ARG A 1 182 ? -3.285 -1.418 -10.864 1.00 32.09 182 ARG A O 1
ATOM 1370 N N . ALA A 1 183 ? -2.199 -3.296 -11.451 1.00 33.12 183 ALA A N 1
ATOM 1371 C CA . ALA A 1 183 ? -0.930 -2.889 -10.861 1.00 33.12 183 ALA A CA 1
ATOM 1372 C C . ALA A 1 183 ? -0.412 -1.666 -11.633 1.00 33.12 183 ALA A C 1
ATOM 1374 O O . ALA A 1 183 ? -0.282 -1.725 -12.855 1.00 33.12 183 ALA A O 1
ATOM 1375 N N . ILE A 1 184 ? -0.179 -0.554 -10.937 1.00 31.02 184 ILE A N 1
ATOM 1376 C CA . ILE A 1 184 ? 0.594 0.560 -11.481 1.00 31.02 184 ILE A CA 1
ATOM 1377 C C . ILE A 1 184 ? 2.034 0.255 -11.087 1.00 31.02 184 ILE A C 1
ATOM 1379 O O . ILE A 1 184 ? 2.387 0.326 -9.913 1.00 31.02 184 ILE A O 1
ATOM 1383 N N . LEU A 1 185 ? 2.817 -0.172 -12.069 1.00 37.62 185 LEU A N 1
ATOM 1384 C CA . LEU A 1 185 ? 4.267 -0.264 -11.967 1.00 37.62 185 LEU A CA 1
ATOM 1385 C C . LEU A 1 185 ? 4.807 1.116 -12.354 1.00 37.62 185 LEU A C 1
ATOM 1387 O O . LEU A 1 185 ? 4.392 1.648 -13.385 1.00 37.62 185 LEU A O 1
ATOM 1391 N N . ILE A 1 186 ? 5.640 1.708 -11.499 1.00 38.81 186 ILE A N 1
ATOM 1392 C CA . ILE A 1 186 ? 6.368 2.955 -11.779 1.00 38.81 186 ILE A CA 1
ATOM 1393 C C . ILE A 1 186 ? 7.809 2.583 -12.105 1.00 38.81 186 ILE A C 1
ATOM 1395 O O . ILE A 1 186 ? 8.336 1.707 -11.380 1.00 38.81 186 ILE A O 1
#